Protein AF-A0A1F8LNY9-F1 (afdb_monomer_lite)

Sequence (306 aa):
MKFPSLTGRNCNYSGKYSHAKKMIKNISIPGIIFDQLNNNKPVVLLTIVDILGSSPRHAGTKMVVNADGDAYGTIGGSVFEAKAIQQAKQVLKKGKSEFLEFELNEKSTDGMVCGGKALVFLDYIDACTSNTQLFKNWQESLDKGKGFYYLVQIKGKSSSLRIAGRSLLIHDGIFSSDIKLSKKQLDTLRNEVQNVPSTTIVSLDNSRFVVDPIKRLQTLYLIGAGHVASPTAQIAAMVGFQVVVLDDRADFANKQRFPDAEQIEIIKDYKRVFREFDLDDDSCVVIMTRGHAYDRVALEQALKTT

Radius of gyration: 24.63 Å; chains: 1; bounding box: 52×92×60 Å

Structure (mmCIF, N/CA/C/O backbone):
data_AF-A0A1F8LNY9-F1
#
_entry.id   AF-A0A1F8LNY9-F1
#
loop_
_atom_site.group_PDB
_atom_site.id
_atom_site.type_symbol
_atom_site.label_atom_id
_atom_site.label_alt_id
_atom_site.label_comp_id
_atom_site.label_asym_id
_atom_site.label_entity_id
_atom_site.label_seq_id
_atom_site.pdbx_PDB_ins_code
_atom_site.Cartn_x
_atom_site.Cartn_y
_atom_site.Cartn_z
_atom_site.occupancy
_atom_site.B_iso_or_equiv
_atom_site.auth_seq_id
_atom_site.auth_comp_id
_atom_site.auth_asym_id
_atom_site.auth_atom_id
_atom_site.pdbx_PDB_model_num
ATOM 1 N N . MET A 1 1 ? 7.604 -69.166 0.228 1.00 34.16 1 MET A N 1
ATOM 2 C CA . MET A 1 1 ? 7.014 -68.757 1.525 1.00 34.16 1 MET A CA 1
ATOM 3 C C . MET A 1 1 ? 7.533 -67.350 1.812 1.00 34.16 1 MET A C 1
ATOM 5 O O . MET A 1 1 ? 8.715 -67.235 2.073 1.00 34.16 1 MET A O 1
ATOM 9 N N . LYS A 1 2 ? 6.874 -66.227 1.490 1.00 31.61 2 LYS A N 1
ATOM 10 C CA . LYS A 1 2 ? 5.562 -65.683 1.908 1.00 31.61 2 LYS A CA 1
ATOM 11 C C . LYS A 1 2 ? 5.356 -65.695 3.430 1.00 31.61 2 LYS A C 1
ATOM 13 O O . LYS A 1 2 ? 4.917 -66.697 3.974 1.00 31.61 2 LYS A O 1
ATOM 18 N N . PHE A 1 3 ? 5.655 -64.554 4.052 1.00 27.27 3 PHE A N 1
ATOM 19 C CA . PHE A 1 3 ? 5.262 -64.141 5.404 1.00 27.27 3 PHE A CA 1
ATOM 20 C C . PHE A 1 3 ? 4.381 -62.873 5.297 1.00 27.27 3 PHE A C 1
ATOM 22 O O . PHE A 1 3 ? 4.417 -62.212 4.256 1.00 27.27 3 PHE A O 1
ATOM 29 N N . PRO A 1 4 ? 3.504 -62.596 6.279 1.00 30.27 4 PRO A N 1
ATOM 30 C CA . PRO A 1 4 ? 2.098 -62.296 6.031 1.00 30.27 4 PRO A CA 1
ATOM 31 C C . PRO A 1 4 ? 1.734 -60.812 6.127 1.00 30.27 4 PRO A C 1
ATOM 33 O O . PRO A 1 4 ? 2.413 -60.001 6.749 1.00 30.27 4 PRO A O 1
ATOM 36 N N . SER A 1 5 ? 0.578 -60.507 5.541 1.00 33.50 5 SER A N 1
ATOM 37 C CA . SER A 1 5 ? -0.177 -59.264 5.659 1.00 33.50 5 SER A CA 1
ATOM 38 C C . SER A 1 5 ? -0.571 -58.949 7.104 1.00 33.50 5 SER A C 1
ATOM 40 O O . SER A 1 5 ? -1.274 -59.738 7.738 1.00 33.50 5 SER A O 1
ATOM 42 N N . LEU A 1 6 ? -0.229 -57.746 7.568 1.00 32.25 6 LEU A N 1
ATOM 43 C CA . LEU A 1 6 ? -0.903 -57.089 8.683 1.00 32.25 6 LEU A CA 1
ATOM 44 C C . LEU A 1 6 ? -1.537 -55.793 8.180 1.00 32.25 6 LEU A C 1
ATOM 46 O O . LEU A 1 6 ? -0.877 -54.833 7.794 1.00 32.25 6 LEU A O 1
ATOM 50 N N . THR A 1 7 ? -2.861 -55.834 8.161 1.00 35.28 7 THR A N 1
ATOM 51 C CA . THR A 1 7 ? -3.804 -54.754 7.897 1.00 35.28 7 THR A CA 1
ATOM 52 C C . THR A 1 7 ? -3.611 -53.608 8.894 1.00 35.28 7 THR A C 1
ATOM 54 O O . THR A 1 7 ? -3.954 -53.732 10.073 1.00 35.28 7 THR A O 1
ATOM 57 N N . GLY A 1 8 ? -3.068 -52.487 8.417 1.00 29.92 8 GLY A N 1
ATOM 58 C CA . GLY A 1 8 ? -3.010 -51.215 9.135 1.00 29.92 8 GLY A CA 1
ATOM 59 C C . GLY A 1 8 ? -4.316 -50.439 8.972 1.00 29.92 8 GLY A C 1
ATOM 60 O O . GLY A 1 8 ? -4.820 -50.271 7.868 1.00 29.92 8 GLY A O 1
ATOM 61 N N . ARG A 1 9 ? -4.882 -50.018 10.101 1.00 29.48 9 ARG A N 1
ATOM 62 C CA . ARG A 1 9 ? -6.199 -49.392 10.261 1.00 29.48 9 ARG A CA 1
ATOM 63 C C . ARG A 1 9 ? -6.329 -48.100 9.446 1.00 29.48 9 ARG A C 1
ATOM 65 O O . ARG A 1 9 ? -5.532 -47.182 9.609 1.00 29.48 9 ARG A O 1
ATOM 72 N N . ASN A 1 10 ? -7.403 -48.009 8.664 1.00 26.62 10 ASN A N 1
ATOM 73 C CA . ASN A 1 10 ? -7.914 -46.757 8.110 1.00 26.62 10 ASN A CA 1
ATOM 74 C C . ASN A 1 10 ? -8.360 -45.828 9.250 1.00 26.62 10 ASN A C 1
ATOM 76 O O . ASN A 1 10 ? -9.447 -45.994 9.802 1.00 26.62 10 ASN A O 1
ATOM 80 N N . CYS A 1 11 ? -7.541 -44.831 9.581 1.00 26.91 11 CYS A N 1
ATOM 81 C CA . CYS A 1 11 ? -8.007 -43.637 10.281 1.00 26.91 11 CYS A CA 1
ATOM 82 C C . CYS A 1 11 ? -8.546 -42.656 9.234 1.00 26.91 11 CYS A C 1
ATOM 84 O O . CYS A 1 11 ? -7.817 -41.831 8.688 1.00 26.91 11 CY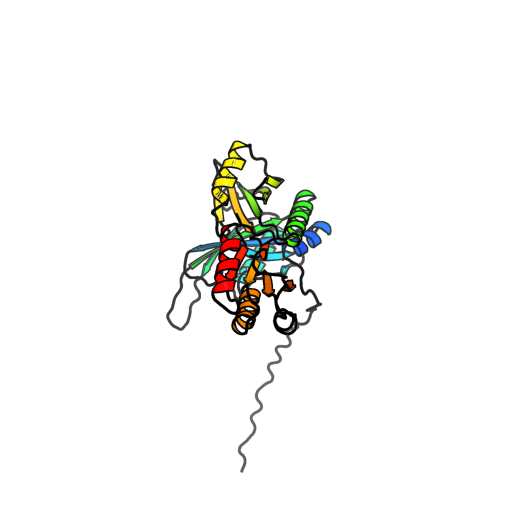S A O 1
ATOM 86 N N . ASN A 1 12 ? -9.841 -42.777 8.942 1.00 24.83 12 ASN A N 1
ATOM 87 C CA . ASN A 1 12 ? -10.601 -41.789 8.187 1.00 24.83 12 ASN A CA 1
ATOM 88 C C . ASN A 1 12 ? -10.708 -40.492 9.005 1.00 24.83 12 ASN A C 1
ATOM 90 O O . ASN A 1 12 ? -11.623 -40.343 9.810 1.00 24.83 12 ASN A O 1
ATOM 94 N N . TYR A 1 13 ? -9.818 -39.527 8.769 1.00 26.89 13 TYR A N 1
ATOM 95 C CA . TYR A 1 13 ? -10.090 -38.123 9.093 1.00 26.89 13 TYR A CA 1
ATOM 96 C C . TYR A 1 13 ? -10.844 -37.480 7.925 1.00 26.89 13 TYR A C 1
ATOM 98 O O . TYR A 1 13 ? -10.328 -36.661 7.170 1.00 26.89 13 TYR A O 1
ATOM 106 N N . SER A 1 14 ? -12.109 -37.873 7.768 1.00 29.55 14 SER A N 1
ATOM 107 C CA . SER A 1 14 ? -13.082 -37.162 6.940 1.00 29.55 14 SER A CA 1
ATOM 108 C C . SER A 1 14 ? -13.591 -35.933 7.703 1.00 29.55 14 SER A C 1
ATOM 110 O O . SER A 1 14 ? -14.716 -35.911 8.202 1.00 29.55 14 SER A O 1
ATOM 112 N N . GLY A 1 15 ? -12.741 -34.915 7.829 1.00 26.59 15 GLY A N 1
ATOM 113 C CA . GLY A 1 15 ? -13.134 -33.567 8.230 1.00 26.59 15 GLY A CA 1
ATOM 114 C C . GLY A 1 15 ? -13.329 -32.725 6.975 1.00 26.59 15 GLY A C 1
ATOM 115 O O . GLY A 1 15 ? -12.367 -32.433 6.274 1.00 26.59 15 GLY A O 1
ATOM 116 N N . LYS A 1 16 ? -14.581 -32.387 6.665 1.00 27.22 16 LYS A N 1
ATOM 117 C CA . LYS A 1 16 ? -15.018 -31.619 5.491 1.00 27.22 16 LYS A CA 1
ATOM 118 C C . LYS A 1 16 ? -14.347 -30.232 5.409 1.00 27.22 16 LYS A C 1
ATOM 120 O O . LYS A 1 16 ? -14.957 -29.231 5.763 1.00 27.22 16 LYS A O 1
ATOM 125 N N . TYR A 1 17 ? -13.135 -30.152 4.862 1.00 27.33 17 TYR A N 1
ATOM 126 C CA . TYR A 1 17 ? -12.564 -28.928 4.285 1.00 27.33 17 TYR A CA 1
ATOM 127 C C . TYR A 1 17 ? -12.969 -28.837 2.813 1.00 27.33 17 TYR A C 1
ATOM 129 O O . TYR A 1 17 ? -12.156 -28.953 1.902 1.00 27.33 17 TYR A O 1
ATOM 137 N N . SER A 1 18 ? -14.269 -28.716 2.559 1.00 32.19 18 SER A N 1
ATOM 138 C CA . SER A 1 18 ? -14.779 -28.641 1.192 1.00 32.19 18 SER A CA 1
ATOM 139 C C . SER A 1 18 ? -16.033 -27.785 1.120 1.00 32.19 18 SER A C 1
ATOM 141 O O . SER A 1 18 ? -17.088 -28.270 0.724 1.00 32.19 18 SER A O 1
ATOM 143 N N . HIS A 1 19 ? -15.935 -26.510 1.489 1.00 26.09 19 HIS A N 1
ATOM 144 C CA . HIS A 1 19 ? -16.885 -25.501 1.027 1.00 26.09 19 HIS A CA 1
ATOM 145 C C . HIS A 1 19 ? -16.120 -24.380 0.319 1.00 26.09 19 HIS A C 1
ATOM 147 O O . HIS A 1 19 ? -15.478 -23.537 0.928 1.00 26.09 19 HIS A O 1
ATOM 153 N N . ALA A 1 20 ? -16.189 -24.461 -1.012 1.00 28.03 20 ALA A N 1
ATOM 154 C CA . ALA A 1 20 ? -16.092 -23.360 -1.956 1.00 28.03 20 ALA A CA 1
ATOM 155 C C . ALA A 1 20 ? -14.807 -22.514 -1.927 1.00 28.03 20 ALA A C 1
ATOM 157 O O . ALA A 1 20 ? -14.827 -21.321 -1.644 1.00 28.03 20 ALA A O 1
ATOM 158 N N . LYS A 1 21 ? -13.725 -23.087 -2.467 1.00 26.39 21 LYS A N 1
ATOM 159 C CA . LYS A 1 21 ? -12.719 -22.326 -3.227 1.00 26.39 21 LYS A CA 1
ATOM 160 C C . LYS A 1 21 ? -13.376 -21.822 -4.529 1.00 26.39 21 LYS A C 1
ATOM 162 O O . LYS A 1 21 ? -13.069 -22.293 -5.620 1.00 26.39 21 LYS A O 1
ATOM 167 N N . LYS A 1 22 ? -14.400 -20.970 -4.405 1.00 26.86 22 LYS A N 1
ATOM 168 C CA . LYS A 1 22 ? -15.094 -20.342 -5.534 1.00 26.86 22 LYS A CA 1
ATOM 169 C C . LYS A 1 22 ? -14.178 -19.240 -6.059 1.00 26.86 22 LYS A C 1
ATOM 171 O O . LYS A 1 22 ? -13.580 -18.511 -5.278 1.00 26.86 22 LYS A O 1
ATOM 176 N N . MET A 1 23 ? -14.025 -19.192 -7.374 1.00 28.97 23 MET A N 1
ATOM 177 C CA . MET A 1 23 ? -13.139 -18.293 -8.108 1.00 28.97 23 MET A CA 1
ATOM 178 C C . MET A 1 23 ? -13.208 -16.837 -7.620 1.00 28.97 23 MET A C 1
ATOM 180 O O . MET A 1 23 ? -14.137 -16.118 -7.965 1.00 28.97 23 MET A O 1
ATOM 184 N N . ILE A 1 24 ? -12.199 -16.399 -6.867 1.00 32.91 24 ILE A N 1
ATOM 185 C CA . ILE A 1 24 ? -11.901 -14.984 -6.628 1.00 32.91 24 ILE A CA 1
ATOM 186 C C . ILE A 1 24 ? -10.391 -14.827 -6.829 1.00 32.91 24 ILE A C 1
ATOM 188 O O . ILE A 1 24 ? -9.605 -14.861 -5.887 1.00 32.91 24 ILE A O 1
ATOM 192 N N . LYS A 1 25 ? -9.961 -14.770 -8.091 1.00 35.38 25 LYS A N 1
ATOM 193 C CA . LYS A 1 25 ? -8.635 -14.253 -8.439 1.00 35.38 25 LYS A CA 1
ATOM 194 C C . LYS A 1 25 ? -8.817 -12.753 -8.689 1.00 35.38 25 LYS A C 1
ATOM 196 O O . LYS A 1 25 ? -9.596 -12.397 -9.564 1.00 35.38 25 LYS A O 1
ATOM 201 N N . ASN A 1 26 ? -8.104 -11.936 -7.911 1.00 49.22 26 ASN A N 1
ATOM 202 C CA . ASN A 1 26 ? -7.967 -10.472 -8.000 1.00 49.22 26 ASN A CA 1
ATOM 203 C C . ASN A 1 26 ? -9.081 -9.600 -7.390 1.00 49.22 26 ASN A C 1
ATOM 205 O O . ASN A 1 26 ? -9.547 -8.673 -8.041 1.00 49.22 26 ASN A O 1
ATOM 209 N N . ILE A 1 27 ? -9.451 -9.808 -6.122 1.00 67.75 27 ILE A N 1
ATOM 210 C CA . ILE A 1 27 ? -10.026 -8.703 -5.331 1.00 67.75 27 ILE A CA 1
ATOM 211 C C . ILE A 1 27 ? -8.985 -8.295 -4.291 1.00 67.75 27 ILE A C 1
ATOM 213 O O . ILE A 1 27 ? -8.470 -9.130 -3.545 1.00 67.75 27 ILE A O 1
ATOM 217 N N . SER A 1 28 ? -8.623 -7.018 -4.300 1.00 88.00 28 SER A N 1
ATOM 218 C CA . SER A 1 28 ? -7.690 -6.416 -3.351 1.00 88.00 28 SER A CA 1
ATOM 219 C C . SER A 1 28 ? -8.310 -6.363 -1.942 1.00 88.00 28 SER A C 1
ATOM 221 O O . SER A 1 28 ? -9.531 -6.391 -1.778 1.00 88.00 28 SER A O 1
ATOM 223 N N . ILE A 1 29 ? -7.482 -6.216 -0.904 1.00 92.50 29 ILE A N 1
ATOM 224 C CA . ILE A 1 29 ? -7.965 -5.957 0.464 1.00 92.50 29 ILE A CA 1
ATOM 225 C C . ILE A 1 29 ? -8.946 -4.765 0.535 1.00 92.50 29 ILE A C 1
ATOM 227 O O . ILE A 1 29 ? -10.032 -4.955 1.084 1.00 92.50 29 ILE A O 1
ATOM 231 N N . PRO A 1 30 ? -8.643 -3.565 -0.005 1.00 93.50 30 PRO A N 1
ATOM 232 C CA . PRO A 1 30 ? -9.587 -2.445 0.035 1.00 93.50 30 PRO A CA 1
ATOM 233 C C . PRO A 1 30 ? -10.877 -2.710 -0.748 1.00 93.50 30 PRO A C 1
ATOM 235 O O . PRO A 1 30 ? -11.934 -2.295 -0.283 1.00 93.50 30 PRO A O 1
ATOM 238 N N . GLY A 1 31 ? -10.825 -3.445 -1.866 1.00 93.69 31 GLY A N 1
ATOM 239 C CA . GLY A 1 31 ? -12.019 -3.851 -2.613 1.00 93.69 31 GLY A CA 1
ATOM 240 C C . GLY A 1 31 ? -12.936 -4.755 -1.786 1.00 93.69 31 GLY A C 1
ATOM 241 O O . GLY A 1 31 ? -14.130 -4.494 -1.680 1.00 93.69 31 GLY A O 1
ATOM 242 N N . ILE A 1 32 ? -12.363 -5.747 -1.094 1.00 95.81 32 ILE A N 1
ATOM 243 C CA . ILE A 1 32 ? -13.115 -6.620 -0.178 1.00 95.81 32 ILE A CA 1
ATOM 244 C C . ILE A 1 32 ? -13.760 -5.800 0.940 1.00 95.81 32 ILE A C 1
ATOM 246 O O . ILE A 1 32 ? -14.927 -6.011 1.260 1.00 95.81 32 ILE A O 1
ATOM 250 N N . ILE A 1 33 ? -13.014 -4.870 1.543 1.00 97.12 33 ILE A N 1
ATOM 251 C CA . ILE A 1 33 ? -13.548 -4.007 2.602 1.00 97.12 33 ILE A CA 1
ATOM 252 C C . ILE A 1 33 ? -14.706 -3.171 2.057 1.00 97.12 33 ILE A C 1
ATOM 254 O O . ILE A 1 33 ? -15.785 -3.194 2.641 1.00 97.12 33 ILE A O 1
ATOM 258 N N . PHE A 1 34 ? -14.513 -2.484 0.930 1.00 96.69 34 PHE A N 1
ATOM 259 C CA . PHE A 1 34 ? -15.550 -1.678 0.292 1.00 96.69 34 PHE A CA 1
ATOM 260 C C . PHE A 1 34 ? -16.833 -2.482 0.048 1.00 96.69 34 PHE A C 1
ATOM 262 O O . PHE A 1 34 ? -17.908 -2.043 0.458 1.00 96.69 34 PHE A O 1
ATOM 269 N N . ASP A 1 35 ? -16.721 -3.683 -0.522 1.00 96.38 35 ASP A N 1
ATOM 270 C CA . ASP A 1 35 ? -17.867 -4.552 -0.789 1.00 96.38 35 ASP A CA 1
ATOM 271 C C . ASP A 1 35 ? -18.614 -4.935 0.494 1.00 96.38 35 ASP A C 1
ATOM 273 O O . ASP A 1 35 ? -19.846 -4.913 0.530 1.00 96.38 35 ASP A O 1
ATOM 277 N N . GLN A 1 36 ? -17.899 -5.269 1.573 1.00 97.75 36 GLN A N 1
ATOM 278 C CA . GLN A 1 36 ? -18.526 -5.597 2.858 1.00 97.75 36 GLN A CA 1
ATOM 279 C C . GLN A 1 36 ? -19.259 -4.387 3.449 1.00 97.75 36 GLN A C 1
ATOM 281 O O . GLN A 1 36 ? -20.432 -4.499 3.816 1.00 97.75 36 GLN A O 1
ATOM 286 N N . LEU A 1 37 ? -18.608 -3.220 3.482 1.00 97.56 37 LEU A N 1
ATOM 287 C CA . LEU A 1 37 ? -19.198 -2.002 4.039 1.00 97.56 37 LEU A CA 1
ATOM 288 C C . LEU A 1 37 ? -20.420 -1.545 3.231 1.00 97.56 37 LEU A C 1
ATOM 290 O O . LEU A 1 37 ? -21.439 -1.195 3.819 1.00 97.56 37 LEU A O 1
ATOM 294 N N . ASN A 1 38 ? -20.374 -1.642 1.899 1.00 96.44 38 ASN A N 1
ATOM 295 C CA . ASN A 1 38 ? -21.506 -1.318 1.028 1.00 96.44 38 ASN A CA 1
ATOM 296 C C . ASN A 1 38 ? -22.715 -2.252 1.249 1.00 96.44 38 ASN A C 1
ATOM 298 O O . ASN A 1 38 ? -23.857 -1.871 1.009 1.00 96.44 38 ASN A O 1
ATOM 302 N N . ASN A 1 39 ? -22.477 -3.461 1.767 1.00 96.69 39 ASN A N 1
ATOM 303 C CA . ASN A 1 39 ? -23.511 -4.406 2.198 1.00 96.69 39 ASN A CA 1
ATOM 304 C C . ASN A 1 39 ? -23.887 -4.261 3.687 1.00 96.69 39 ASN A C 1
ATOM 306 O O . ASN A 1 39 ? -24.477 -5.175 4.266 1.00 96.69 39 ASN A O 1
ATOM 310 N N . ASN A 1 40 ? -23.557 -3.130 4.321 1.00 97.25 40 ASN A N 1
ATOM 311 C CA . ASN A 1 40 ? -23.793 -2.848 5.741 1.00 97.25 40 ASN A CA 1
ATOM 312 C C . ASN A 1 40 ? -23.130 -3.852 6.705 1.00 97.25 40 ASN A C 1
ATOM 314 O O . ASN A 1 40 ? -23.603 -4.050 7.827 1.00 97.25 40 ASN A O 1
ATOM 318 N N . LYS A 1 41 ? -22.032 -4.494 6.289 1.00 97.75 41 LYS A N 1
ATOM 319 C CA . LYS A 1 41 ? -21.288 -5.452 7.114 1.00 97.75 41 LYS A CA 1
ATOM 320 C C . LYS A 1 41 ? -19.962 -4.846 7.581 1.00 97.75 41 LYS A C 1
ATOM 322 O O . LYS A 1 41 ? -19.161 -4.442 6.739 1.00 97.75 41 LYS A O 1
ATOM 327 N N . PRO A 1 42 ? -19.689 -4.791 8.898 1.00 98.12 42 PRO A N 1
ATOM 328 C CA . PRO A 1 42 ? -18.401 -4.333 9.398 1.00 98.12 42 PRO A CA 1
ATOM 329 C C . PRO A 1 42 ? -17.303 -5.367 9.131 1.00 98.12 42 PRO A C 1
ATOM 331 O O . PRO A 1 42 ? -17.562 -6.556 8.919 1.00 98.12 42 PRO A O 1
ATOM 334 N N . VAL A 1 43 ? -16.058 -4.911 9.210 1.00 98.56 43 VAL A N 1
ATOM 335 C CA . VAL A 1 43 ? -14.866 -5.749 9.048 1.00 98.56 43 VAL A CA 1
ATOM 336 C C . VAL A 1 43 ? -13.809 -5.398 10.091 1.00 98.56 43 VAL A C 1
ATOM 338 O O . VAL A 1 43 ? -13.876 -4.358 10.748 1.00 98.56 43 VAL A O 1
ATOM 341 N N . VAL A 1 44 ? -12.806 -6.262 10.227 1.00 98.50 44 VAL A N 1
ATOM 342 C CA . VAL A 1 44 ? -11.568 -5.948 10.943 1.00 98.50 44 VAL A CA 1
ATOM 343 C C . VAL A 1 44 ? -10.403 -6.034 9.977 1.00 98.50 44 VAL A C 1
ATOM 345 O O . VAL A 1 44 ? -10.137 -7.099 9.420 1.00 98.50 44 VAL A O 1
ATOM 348 N N . LEU A 1 45 ? -9.702 -4.917 9.796 1.00 97.88 45 LEU A N 1
ATOM 349 C CA . LEU A 1 45 ? -8.450 -4.855 9.054 1.00 97.88 45 LEU A CA 1
ATOM 350 C C . LEU A 1 45 ? -7.288 -5.076 10.022 1.00 97.88 45 LEU A C 1
ATOM 352 O O . LEU A 1 45 ? -7.056 -4.284 10.931 1.00 97.88 45 LEU A O 1
ATOM 356 N N . LEU A 1 46 ? -6.549 -6.158 9.821 1.00 96.69 46 LEU A N 1
ATOM 357 C CA . LEU A 1 46 ? -5.338 -6.470 10.558 1.00 96.69 46 LEU A CA 1
ATOM 358 C C . LEU A 1 46 ? -4.142 -5.942 9.781 1.00 96.69 46 LEU A C 1
ATOM 360 O O . LEU A 1 46 ? -3.980 -6.264 8.605 1.00 96.69 46 LEU A O 1
ATOM 364 N N . THR A 1 47 ? -3.290 -5.169 10.448 1.00 93.81 47 THR A N 1
ATOM 365 C CA . THR A 1 47 ? -2.027 -4.683 9.883 1.00 93.81 47 THR A CA 1
ATOM 366 C C . THR A 1 47 ? -0.891 -4.946 10.859 1.00 93.81 47 THR A C 1
ATOM 368 O O . THR A 1 47 ? -0.993 -4.592 12.034 1.00 93.81 47 THR A O 1
ATOM 371 N N . ILE A 1 48 ? 0.198 -5.556 10.390 1.00 90.50 48 ILE A N 1
ATOM 372 C CA . ILE A 1 48 ? 1.434 -5.643 11.179 1.00 90.50 48 ILE A CA 1
ATOM 373 C C . ILE A 1 48 ? 2.049 -4.245 11.238 1.00 90.50 48 ILE A C 1
ATOM 375 O O . ILE A 1 48 ? 2.441 -3.709 10.204 1.00 90.50 48 ILE A O 1
ATOM 379 N N . VAL A 1 49 ? 2.109 -3.658 12.430 1.00 86.31 49 VAL A N 1
ATOM 380 C CA . VAL A 1 49 ? 2.630 -2.301 12.647 1.00 86.31 49 VAL A CA 1
ATOM 381 C C . VAL A 1 49 ? 4.111 -2.322 12.978 1.00 86.31 49 VAL A C 1
ATOM 383 O O . VAL A 1 49 ? 4.835 -1.450 12.529 1.00 86.31 49 VAL A O 1
ATOM 386 N N . ASP A 1 50 ? 4.563 -3.305 13.750 1.00 73.31 50 ASP A N 1
ATOM 387 C CA . ASP A 1 50 ? 5.971 -3.416 14.119 1.00 73.31 50 ASP A CA 1
ATOM 388 C C . ASP A 1 50 ? 6.337 -4.872 14.412 1.00 73.31 50 ASP A C 1
ATOM 390 O O . ASP A 1 50 ? 5.490 -5.666 14.840 1.00 73.31 50 ASP A O 1
ATOM 394 N N . ILE A 1 51 ? 7.599 -5.218 14.181 1.00 64.06 51 ILE A N 1
ATOM 395 C CA . ILE A 1 51 ? 8.207 -6.491 14.551 1.00 64.06 51 ILE A CA 1
ATOM 396 C C . ILE A 1 51 ? 9.548 -6.170 15.214 1.00 64.06 51 ILE A C 1
ATOM 398 O O . ILE A 1 51 ? 10.531 -5.846 14.556 1.00 64.06 51 ILE A O 1
ATOM 402 N N . LEU A 1 52 ? 9.597 -6.287 16.537 1.00 57.22 52 LEU A N 1
ATOM 403 C CA . LEU A 1 52 ? 10.825 -6.173 17.313 1.00 57.22 52 LEU A CA 1
ATOM 404 C C . LEU A 1 52 ? 11.562 -7.517 17.265 1.00 57.22 52 LEU A C 1
ATOM 406 O O . LEU A 1 52 ? 11.150 -8.450 17.947 1.00 57.22 52 LEU A O 1
ATOM 410 N N . GLY A 1 53 ? 12.636 -7.628 16.482 1.00 53.22 53 GLY A N 1
ATOM 411 C CA . GLY A 1 53 ? 13.472 -8.836 16.362 1.00 53.22 53 GLY A CA 1
ATOM 412 C C . GLY A 1 53 ? 13.532 -9.407 14.939 1.00 53.22 53 GLY A C 1
ATOM 413 O O . GLY A 1 53 ? 12.974 -8.841 14.003 1.00 53.22 53 GLY A O 1
ATOM 414 N N . SER A 1 54 ? 14.224 -10.534 14.757 1.00 41.66 54 SER A N 1
ATOM 415 C CA . SER A 1 54 ? 14.416 -11.171 13.446 1.00 41.66 54 SER A CA 1
ATOM 416 C C . SER A 1 54 ? 13.185 -12.004 13.077 1.00 41.66 54 SER A C 1
ATOM 418 O O . SER A 1 54 ? 13.058 -13.150 13.502 1.00 41.66 54 SER A O 1
ATOM 420 N N . SER A 1 55 ? 12.247 -11.455 12.307 1.00 43.75 55 SER A N 1
ATOM 421 C CA . SER A 1 55 ? 11.103 -12.226 11.802 1.00 43.75 55 SER A CA 1
ATOM 422 C C . SER A 1 55 ? 10.837 -11.951 10.316 1.00 43.75 55 SER A C 1
ATOM 424 O O . SER A 1 55 ? 11.097 -10.849 9.837 1.00 43.75 55 SER A O 1
ATOM 426 N N . PRO A 1 56 ? 10.373 -12.967 9.558 1.00 39.19 56 PRO A N 1
ATOM 427 C CA . PRO A 1 56 ? 10.435 -13.003 8.094 1.00 39.19 56 PRO A CA 1
ATOM 428 C C . PRO A 1 56 ? 9.365 -12.176 7.364 1.00 39.19 56 PRO A C 1
ATOM 430 O O . PRO A 1 56 ? 9.263 -12.278 6.144 1.00 39.19 56 PRO A O 1
ATOM 433 N N . ARG A 1 57 ? 8.527 -11.397 8.061 1.00 50.34 57 ARG A N 1
ATOM 434 C CA . ARG A 1 57 ? 7.499 -10.562 7.415 1.00 50.34 57 ARG A CA 1
ATOM 435 C C . ARG A 1 57 ? 7.725 -9.092 7.714 1.00 50.34 57 ARG A C 1
ATOM 437 O O . ARG A 1 57 ? 8.112 -8.733 8.815 1.00 50.34 57 ARG A O 1
ATOM 444 N N . HIS A 1 58 ? 7.477 -8.247 6.723 1.00 62.75 58 HIS A N 1
ATOM 445 C CA . HIS A 1 58 ? 7.688 -6.808 6.827 1.00 62.75 58 HIS A CA 1
ATOM 446 C C . HIS A 1 58 ? 6.425 -6.118 7.371 1.00 62.75 58 HIS A C 1
ATOM 448 O O . HIS A 1 58 ? 5.296 -6.520 7.050 1.00 62.75 58 HIS A O 1
ATOM 454 N N . ALA A 1 59 ? 6.609 -5.089 8.204 1.00 64.06 59 ALA A N 1
ATOM 455 C CA . ALA A 1 59 ? 5.526 -4.207 8.637 1.00 64.06 59 ALA A CA 1
ATOM 456 C C . ALA A 1 59 ? 4.736 -3.692 7.417 1.00 64.06 59 ALA A C 1
ATOM 458 O O . ALA A 1 59 ? 5.311 -3.399 6.369 1.00 64.06 59 ALA A O 1
ATOM 459 N N . GLY A 1 60 ? 3.410 -3.643 7.542 1.00 72.69 60 GLY A N 1
ATOM 460 C CA . GLY A 1 60 ? 2.475 -3.298 6.466 1.00 72.69 60 GLY A CA 1
ATOM 461 C C . GLY A 1 60 ? 1.765 -4.460 5.797 1.00 72.69 60 GLY A C 1
ATOM 462 O O . GLY A 1 60 ? 0.787 -4.225 5.088 1.00 72.69 60 GLY A O 1
ATOM 463 N N . THR A 1 61 ? 2.143 -5.701 6.103 1.00 84.81 61 THR A N 1
ATOM 464 C CA . THR A 1 61 ? 1.364 -6.883 5.708 1.00 84.81 61 THR A CA 1
ATOM 465 C C . THR A 1 61 ? -0.065 -6.802 6.269 1.00 84.81 61 THR A C 1
ATOM 467 O O . THR A 1 61 ? -0.239 -6.487 7.453 1.00 84.81 61 THR A O 1
ATOM 470 N N . LYS A 1 62 ? -1.079 -7.100 5.438 1.00 91.38 62 LYS A N 1
ATOM 471 C CA . LYS A 1 62 ? -2.503 -6.964 5.794 1.00 91.38 62 LYS A CA 1
ATOM 472 C C . LYS A 1 62 ? -3.312 -8.235 5.602 1.00 91.38 62 LYS A C 1
ATOM 474 O O . LYS A 1 62 ? -3.065 -9.031 4.699 1.00 91.38 62 LYS A O 1
ATOM 479 N N . MET A 1 63 ? -4.343 -8.354 6.424 1.00 94.50 63 MET A N 1
ATOM 480 C CA . MET A 1 63 ? -5.422 -9.325 6.286 1.00 94.50 63 MET A CA 1
ATOM 481 C C . MET A 1 63 ? -6.722 -8.654 6.716 1.00 94.50 63 MET A C 1
ATOM 483 O O . MET A 1 63 ? -6.721 -7.857 7.648 1.00 94.50 63 MET A O 1
ATOM 487 N N . VAL A 1 64 ? -7.835 -8.977 6.071 1.00 97.44 64 VAL A N 1
ATOM 488 C CA . VAL A 1 64 ? -9.165 -8.542 6.506 1.00 97.44 64 VAL A CA 1
ATOM 489 C C . VAL A 1 64 ? -9.970 -9.748 6.963 1.00 97.44 64 VAL A C 1
ATOM 491 O O . VAL A 1 64 ? -9.947 -10.791 6.316 1.00 97.44 64 VAL A O 1
ATOM 494 N N . VAL A 1 65 ? -10.680 -9.599 8.079 1.00 97.62 65 VAL A N 1
ATOM 495 C CA . VAL A 1 65 ? -11.668 -10.568 8.563 1.00 97.62 65 VAL A CA 1
ATOM 496 C C . VAL A 1 65 ? -13.047 -9.923 8.493 1.00 97.62 65 VAL A C 1
ATOM 498 O O . VAL A 1 65 ? -13.261 -8.856 9.074 1.00 97.62 65 VAL A O 1
ATOM 501 N N . ASN A 1 66 ? -13.972 -10.542 7.763 1.00 96.56 66 ASN A N 1
ATOM 502 C CA . ASN A 1 66 ? -15.336 -10.032 7.611 1.00 96.56 66 ASN A CA 1
ATOM 503 C C . ASN A 1 66 ? -16.245 -10.455 8.784 1.00 96.56 66 ASN A C 1
ATOM 505 O O . ASN A 1 66 ? -15.861 -11.260 9.636 1.00 96.56 66 ASN A O 1
ATOM 509 N N . ALA A 1 67 ? -17.472 -9.927 8.817 1.00 93.75 67 ALA A N 1
ATOM 510 C CA . ALA A 1 67 ? -18.474 -10.260 9.835 1.00 93.75 67 ALA A CA 1
ATOM 511 C C . ALA A 1 67 ? -18.848 -11.756 9.883 1.00 93.75 67 ALA A C 1
ATOM 513 O O . ALA A 1 67 ? -19.178 -12.268 10.954 1.00 93.75 67 ALA A O 1
ATOM 514 N N . ASP A 1 68 ? -18.757 -12.457 8.750 1.00 92.69 68 ASP A N 1
ATOM 515 C CA . ASP A 1 68 ? -19.019 -13.899 8.642 1.00 92.69 68 ASP A CA 1
ATOM 516 C C . ASP A 1 68 ? -17.845 -14.738 9.211 1.00 92.69 68 ASP A C 1
ATOM 518 O O . ASP A 1 68 ? -17.977 -15.928 9.504 1.00 92.69 68 ASP A O 1
ATOM 522 N N . GLY A 1 69 ? -16.706 -14.091 9.481 1.00 88.81 69 GLY A N 1
ATOM 523 C CA . GLY A 1 69 ? -15.510 -14.689 10.057 1.00 88.81 69 GLY A CA 1
ATOM 524 C C . GLY A 1 69 ? -14.544 -15.277 9.031 1.00 88.81 69 GLY A C 1
ATOM 525 O O . GLY A 1 69 ? -13.602 -15.961 9.452 1.00 88.81 69 GLY A O 1
ATOM 526 N N . ASP A 1 70 ? -14.772 -15.012 7.744 1.00 93.50 70 ASP A N 1
ATOM 527 C CA . ASP A 1 70 ? -13.862 -15.331 6.647 1.00 93.50 70 ASP A CA 1
ATOM 528 C C . ASP A 1 70 ? -12.685 -14.356 6.643 1.00 93.50 70 ASP A C 1
ATOM 530 O O . ASP A 1 70 ? -12.846 -13.160 6.905 1.00 93.50 70 ASP A O 1
ATOM 534 N N . ALA A 1 71 ? -11.498 -14.876 6.334 1.00 93.50 71 ALA A N 1
ATOM 535 C CA . ALA A 1 71 ? -10.261 -14.112 6.272 1.00 93.50 71 ALA A CA 1
ATOM 536 C C . ALA A 1 71 ? -9.746 -14.022 4.830 1.00 93.50 71 ALA A C 1
ATOM 538 O O . ALA A 1 71 ? -9.739 -15.017 4.102 1.00 93.50 71 ALA A O 1
ATOM 539 N N . TYR A 1 72 ? -9.274 -12.839 4.442 1.00 93.50 72 TYR A N 1
ATOM 540 C CA . TYR A 1 72 ? -8.695 -12.568 3.129 1.00 93.50 72 TYR A CA 1
ATOM 541 C C . TYR A 1 72 ? -7.350 -11.859 3.278 1.00 93.50 72 TYR A C 1
ATOM 543 O O . TYR A 1 72 ? -7.217 -10.921 4.065 1.00 93.50 72 TYR A O 1
ATOM 551 N N . GLY A 1 73 ? -6.358 -12.286 2.499 1.00 88.44 73 GLY A N 1
ATOM 552 C CA . GLY A 1 73 ? -4.957 -11.931 2.732 1.00 88.44 73 GLY A CA 1
ATOM 553 C C . GLY A 1 73 ? -4.317 -12.813 3.804 1.00 88.44 73 GLY A C 1
ATOM 554 O O . GLY A 1 73 ? -4.938 -13.742 4.313 1.00 88.44 73 GLY A O 1
ATOM 555 N N . THR A 1 74 ? -3.056 -12.541 4.125 1.00 86.69 74 THR A N 1
ATOM 556 C CA . THR A 1 74 ? -2.307 -13.284 5.145 1.00 86.69 74 THR A CA 1
ATOM 557 C C . THR A 1 74 ? -1.387 -12.337 5.892 1.00 86.69 74 THR A C 1
ATOM 559 O O . THR A 1 74 ? -0.709 -11.524 5.272 1.00 86.69 74 THR A O 1
ATOM 562 N N . ILE A 1 75 ? -1.302 -12.487 7.211 1.00 82.94 75 ILE A N 1
ATOM 563 C CA . ILE A 1 75 ? -0.298 -11.816 8.056 1.00 82.94 75 ILE A CA 1
ATOM 564 C C . ILE A 1 75 ? 0.743 -12.798 8.612 1.00 82.94 75 ILE A C 1
ATOM 566 O O . ILE A 1 75 ? 1.753 -12.368 9.154 1.00 82.94 75 ILE A O 1
ATOM 570 N N . GLY A 1 76 ? 0.560 -14.110 8.434 1.00 73.06 76 GLY A N 1
ATOM 571 C CA . GLY A 1 76 ? 1.518 -15.146 8.841 1.00 73.06 76 GLY A CA 1
ATOM 572 C C . GLY A 1 76 ? 1.069 -16.534 8.383 1.00 73.06 76 GLY A C 1
ATOM 573 O O . GLY A 1 76 ? -0.111 -16.773 8.252 1.00 73.06 76 GLY A O 1
ATOM 574 N N . GLY A 1 77 ? 1.968 -17.490 8.145 1.00 66.25 77 GLY A N 1
ATOM 575 C CA . GLY A 1 77 ? 1.575 -18.843 7.701 1.00 66.25 77 GLY A CA 1
ATOM 576 C C . GLY A 1 77 ? 1.314 -19.858 8.825 1.00 66.25 77 GLY A C 1
ATOM 577 O O . GLY A 1 77 ? 1.393 -21.054 8.569 1.00 66.25 77 GLY A O 1
ATOM 578 N N . SER A 1 78 ? 1.110 -19.425 10.074 1.00 71.62 78 SER A N 1
ATOM 579 C CA . SER A 1 78 ? 1.238 -20.294 11.259 1.00 71.62 78 SER A CA 1
ATOM 580 C C . SER A 1 78 ? 0.201 -20.007 12.361 1.00 71.62 78 SER A C 1
ATOM 582 O O . SER A 1 78 ? -0.788 -19.304 12.150 1.00 71.62 78 SER A O 1
ATOM 584 N N . VAL A 1 79 ? 0.435 -20.542 13.570 1.00 80.69 79 VAL A N 1
ATOM 585 C CA . VAL A 1 79 ? -0.374 -20.339 14.793 1.00 80.69 79 VAL A CA 1
ATOM 586 C C . VAL A 1 79 ? -0.660 -18.858 15.075 1.00 80.69 79 VAL A C 1
ATOM 588 O O . VAL A 1 79 ? -1.736 -18.514 15.570 1.00 80.69 79 VAL A O 1
ATOM 591 N N . PHE A 1 80 ? 0.281 -17.980 14.725 1.00 82.62 80 PHE A N 1
ATOM 592 C CA . PHE A 1 80 ? 0.129 -16.530 14.810 1.00 82.62 80 PHE A CA 1
ATOM 593 C C . PHE A 1 80 ? -1.129 -16.029 14.082 1.00 82.62 80 PHE A C 1
ATOM 595 O O . PHE A 1 80 ? -1.928 -15.294 14.663 1.00 82.62 80 PHE A O 1
ATOM 602 N N . GLU A 1 81 ? -1.348 -16.475 12.843 1.00 88.56 81 GLU A N 1
ATOM 603 C CA . GLU A 1 81 ? -2.479 -16.030 12.025 1.00 88.56 81 GLU A CA 1
ATOM 604 C C . GLU A 1 81 ? -3.806 -16.560 12.573 1.00 88.56 81 GLU A C 1
ATOM 606 O O . GLU A 1 81 ? -4.759 -15.796 12.715 1.00 88.56 81 GLU A O 1
ATOM 611 N N . ALA A 1 82 ? -3.855 -17.825 12.998 1.00 89.12 82 ALA A N 1
ATOM 612 C CA . ALA A 1 82 ? -5.053 -18.404 13.606 1.00 89.12 82 ALA A CA 1
ATOM 613 C C . ALA A 1 82 ? -5.495 -17.633 14.865 1.00 89.12 82 ALA A C 1
ATOM 615 O O . ALA A 1 82 ? -6.677 -17.313 15.028 1.00 89.12 82 ALA A O 1
ATOM 616 N N . LYS A 1 83 ? -4.541 -17.276 15.736 1.00 90.69 83 LYS A N 1
ATOM 617 C CA . LYS A 1 83 ? -4.809 -16.476 16.939 1.00 90.69 83 LYS A CA 1
ATOM 618 C C . LYS A 1 83 ? -5.231 -15.046 16.588 1.00 90.69 83 LYS A C 1
ATOM 620 O O . LYS A 1 83 ? -6.146 -14.518 17.218 1.00 90.69 83 LYS A O 1
ATOM 625 N N . ALA A 1 84 ? -4.627 -14.435 15.570 1.00 92.81 84 ALA A N 1
ATOM 626 C CA . ALA A 1 84 ? -5.026 -13.113 15.095 1.00 92.81 84 ALA A CA 1
ATOM 627 C C . ALA A 1 84 ? -6.458 -13.101 14.529 1.00 92.81 84 ALA A C 1
ATOM 629 O O . ALA A 1 84 ? -7.240 -12.219 14.877 1.00 92.81 84 ALA A O 1
ATOM 630 N N . ILE A 1 85 ? -6.843 -14.112 13.738 1.00 94.94 85 ILE A N 1
ATOM 631 C CA . ILE A 1 85 ? -8.217 -14.283 13.233 1.00 94.94 85 ILE A CA 1
ATOM 632 C C . ILE A 1 85 ? -9.199 -14.464 14.396 1.00 94.94 85 ILE A C 1
ATOM 634 O O . ILE A 1 85 ? -10.271 -13.857 14.412 1.00 94.94 85 ILE A O 1
ATOM 638 N N . GLN A 1 86 ? -8.847 -15.276 15.399 1.00 94.81 86 GLN A N 1
ATOM 639 C CA . GLN A 1 86 ? -9.690 -15.458 16.581 1.00 94.81 86 GLN A CA 1
ATOM 640 C C . GLN A 1 86 ? -9.891 -14.139 17.335 1.00 94.81 86 GLN A C 1
ATOM 642 O O . GLN A 1 86 ? -11.018 -13.833 17.734 1.00 94.81 86 GLN A O 1
ATOM 647 N N . GLN A 1 87 ? -8.832 -13.344 17.500 1.00 96.19 87 GLN A N 1
ATOM 648 C CA . GLN A 1 87 ? -8.938 -12.039 18.141 1.00 96.19 87 GLN A CA 1
ATOM 649 C C . GLN A 1 87 ? -9.770 -11.059 17.305 1.00 96.19 87 GLN A C 1
ATOM 651 O O . GLN A 1 87 ? -10.631 -10.374 17.852 1.00 96.19 87 GLN A O 1
ATOM 656 N N . ALA A 1 88 ? -9.608 -11.051 15.981 1.00 97.19 88 ALA A N 1
ATOM 657 C CA . ALA A 1 88 ? -10.413 -10.230 15.077 1.00 97.19 88 ALA A CA 1
ATOM 658 C C . ALA A 1 88 ? -11.917 -10.518 15.213 1.00 97.19 88 ALA A C 1
ATOM 660 O O . ALA A 1 88 ? -12.723 -9.591 15.269 1.00 97.19 88 ALA A O 1
ATOM 661 N N . LYS A 1 89 ? -12.307 -11.787 15.394 1.00 97.00 89 LYS A N 1
ATOM 662 C CA . LYS A 1 89 ? -13.702 -12.158 15.695 1.00 97.00 89 LYS A CA 1
ATOM 663 C C . LYS A 1 89 ? -14.202 -11.566 17.017 1.00 97.00 89 LYS A C 1
ATOM 665 O O . LYS A 1 89 ? -15.382 -11.244 17.131 1.00 97.00 89 LYS A O 1
ATOM 670 N N . GLN A 1 90 ? -13.337 -11.404 18.020 1.00 96.75 90 GLN A N 1
ATOM 671 C CA . GLN A 1 90 ? -13.699 -10.725 19.271 1.00 96.75 90 GLN A CA 1
ATOM 672 C C . GLN A 1 90 ? -13.806 -9.210 19.085 1.00 96.75 90 GLN A C 1
ATOM 674 O O . GLN A 1 90 ? -14.728 -8.598 19.620 1.00 96.75 90 GLN A O 1
ATOM 679 N N . VAL A 1 91 ? -12.910 -8.609 18.302 1.00 96.88 91 VAL A N 1
ATOM 680 C CA . VAL A 1 91 ? -12.959 -7.187 17.933 1.00 96.88 91 VAL A CA 1
ATOM 681 C C . VAL A 1 91 ? -14.259 -6.855 17.197 1.00 96.88 91 VAL A C 1
ATOM 683 O O . VAL A 1 91 ? -14.926 -5.895 17.578 1.00 96.88 91 VAL A O 1
ATOM 686 N N . LEU A 1 92 ? -14.676 -7.688 16.234 1.00 97.19 92 LEU A N 1
ATOM 687 C CA . LEU A 1 92 ? -15.967 -7.564 15.541 1.00 97.19 92 LEU A CA 1
ATOM 688 C C . LEU A 1 92 ? -17.142 -7.543 16.524 1.00 97.19 92 LEU A C 1
ATOM 690 O O . LEU A 1 92 ? -17.995 -6.666 16.444 1.00 97.19 92 LEU A O 1
ATOM 694 N N . LYS A 1 93 ? -17.162 -8.467 17.494 1.00 96.00 93 LYS A N 1
ATOM 695 C CA . LYS A 1 93 ? -18.218 -8.526 18.520 1.00 96.00 93 LYS A CA 1
ATOM 696 C C . LYS A 1 93 ? -18.228 -7.302 19.437 1.00 96.00 93 LYS A C 1
ATOM 698 O O . LYS A 1 93 ? -19.294 -6.860 19.849 1.00 96.00 93 LYS A O 1
ATOM 703 N N . LYS A 1 94 ? -17.051 -6.780 19.796 1.00 95.19 94 LYS A N 1
ATOM 704 C CA . LYS A 1 94 ? -16.907 -5.610 20.679 1.00 95.19 94 LYS A CA 1
ATOM 705 C C . LYS A 1 94 ? -17.171 -4.283 19.961 1.00 95.19 94 LYS A C 1
ATOM 707 O O . LYS A 1 94 ? -17.448 -3.295 20.639 1.00 95.19 94 LYS A O 1
ATOM 712 N N . GLY A 1 95 ? -17.007 -4.241 18.638 1.00 95.50 95 GLY A N 1
ATOM 713 C CA . GLY A 1 95 ? -17.078 -3.021 17.833 1.00 95.50 95 GLY A CA 1
ATOM 714 C C . GLY A 1 95 ? -15.981 -2.000 18.155 1.00 95.50 95 GLY A C 1
ATOM 715 O O . GLY A 1 95 ? -16.229 -0.796 18.097 1.00 95.50 95 GLY A O 1
ATOM 716 N N . LYS A 1 96 ? -14.795 -2.450 18.592 1.00 94.81 96 LYS A N 1
ATOM 717 C CA . LYS A 1 96 ? -13.706 -1.569 19.056 1.00 94.81 96 LYS A CA 1
ATOM 718 C C . LYS A 1 96 ? -12.337 -2.078 18.625 1.00 94.81 96 LYS A C 1
ATOM 720 O O . LYS A 1 96 ? -11.971 -3.184 19.011 1.00 94.81 96 LYS A O 1
ATOM 725 N N . SER A 1 97 ? -11.584 -1.244 17.904 1.00 96.00 97 SER A N 1
ATOM 726 C CA . SER A 1 97 ? -10.198 -1.521 17.509 1.00 96.00 97 SER A CA 1
ATOM 727 C C . SER A 1 97 ? -9.281 -1.721 18.718 1.00 96.00 97 SER A C 1
ATOM 729 O O . SER A 1 97 ? -9.482 -1.114 19.772 1.00 96.00 97 SER A O 1
ATOM 731 N N . GLU A 1 98 ? -8.232 -2.523 18.548 1.00 94.75 98 GLU A N 1
ATOM 732 C CA . GLU A 1 98 ? -7.221 -2.775 19.579 1.00 94.75 98 GLU A CA 1
ATOM 733 C C . GLU A 1 98 ? -5.858 -3.123 18.962 1.00 94.75 98 GLU A C 1
ATOM 735 O O . GLU A 1 98 ? -5.739 -3.384 17.765 1.00 94.75 98 GLU A O 1
ATOM 740 N N . PHE A 1 99 ? -4.819 -3.126 19.794 1.00 92.44 99 PHE A N 1
ATOM 741 C CA . PHE A 1 99 ? -3.520 -3.685 19.437 1.00 92.44 99 PHE A CA 1
ATOM 742 C C . PHE A 1 99 ? -3.379 -5.073 20.049 1.00 92.44 99 PHE A C 1
ATOM 744 O O . PHE A 1 99 ? -3.730 -5.283 21.211 1.00 92.44 99 PHE A O 1
ATOM 751 N N . LEU A 1 100 ? -2.832 -5.997 19.271 1.00 90.81 100 LEU A N 1
ATOM 752 C CA . LEU A 1 100 ? -2.514 -7.348 19.691 1.00 90.81 100 LEU A CA 1
ATOM 753 C C . LEU A 1 100 ? -1.004 -7.552 19.617 1.00 90.81 100 LEU A C 1
ATOM 755 O O . LEU A 1 100 ? -0.410 -7.510 18.540 1.00 90.81 100 LEU A O 1
ATOM 759 N N . GLU A 1 101 ? -0.398 -7.780 20.776 1.00 88.44 101 GLU A N 1
ATOM 760 C CA . GLU A 1 101 ? 1.011 -8.136 20.891 1.00 88.44 101 GLU A CA 1
ATOM 761 C C . GLU A 1 101 ? 1.178 -9.6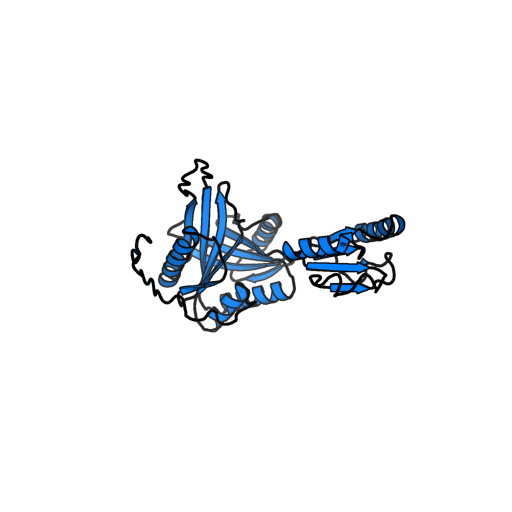56 20.857 1.00 88.44 101 GLU A C 1
ATOM 763 O O . GLU A 1 101 ? 0.473 -10.408 21.540 1.00 88.44 101 GLU A O 1
ATOM 768 N N . PHE A 1 102 ? 2.142 -10.107 20.066 1.00 80.38 102 PHE A N 1
ATOM 769 C CA . PHE A 1 102 ? 2.558 -11.495 19.996 1.00 80.38 102 PHE A CA 1
ATOM 770 C C . PHE A 1 102 ? 4.017 -11.613 20.373 1.00 80.38 102 PHE A C 1
ATOM 772 O O . PHE A 1 102 ? 4.857 -10.907 19.827 1.00 80.38 102 PHE A O 1
ATOM 779 N N . GLU A 1 103 ? 4.324 -12.571 21.237 1.00 76.38 103 GLU A N 1
ATOM 780 C CA . GLU A 1 103 ? 5.688 -13.053 21.400 1.00 76.38 103 GLU A CA 1
ATOM 781 C C . GLU A 1 103 ? 5.915 -14.174 20.386 1.00 76.38 103 GLU A C 1
ATOM 783 O O . GLU A 1 103 ? 5.236 -15.203 20.410 1.00 76.38 103 GLU A O 1
ATOM 788 N N . LEU A 1 104 ? 6.850 -13.955 19.469 1.00 67.81 104 LEU A N 1
ATOM 789 C CA . LEU A 1 104 ? 7.321 -14.934 18.498 1.00 67.81 104 LEU A CA 1
ATOM 790 C C . LEU A 1 104 ? 8.314 -15.857 19.209 1.00 67.81 104 LEU A C 1
ATOM 792 O O . LEU A 1 104 ? 9.517 -15.802 18.989 1.00 67.81 104 LEU A O 1
ATOM 796 N N . ASN A 1 105 ? 7.794 -16.670 20.123 1.00 60.00 105 ASN A N 1
ATOM 797 C CA . ASN A 1 105 ? 8.537 -17.743 20.767 1.00 60.00 105 ASN A CA 1
ATOM 798 C C . ASN A 1 105 ? 8.066 -19.065 20.158 1.00 60.00 105 ASN A C 1
ATOM 800 O O . ASN A 1 105 ? 7.262 -19.784 20.754 1.00 60.00 105 ASN A O 1
ATOM 804 N N . GLU A 1 106 ? 8.533 -19.388 18.953 1.00 52.59 106 GLU A N 1
ATOM 805 C CA . GLU A 1 106 ? 8.458 -20.772 18.491 1.00 52.59 106 GLU A CA 1
ATOM 806 C C . GLU A 1 106 ? 9.568 -21.559 19.192 1.00 52.59 106 GLU A C 1
ATOM 808 O O . GLU A 1 106 ? 10.755 -21.273 19.042 1.00 52.59 106 GLU A O 1
ATOM 813 N N . LYS A 1 107 ? 9.177 -22.551 19.999 1.00 47.66 107 LYS A N 1
ATOM 814 C CA . LYS A 1 107 ? 10.087 -23.612 20.434 1.00 47.66 107 LYS A CA 1
ATOM 815 C C . LYS A 1 107 ? 10.498 -24.406 19.193 1.00 47.66 107 LYS A C 1
ATOM 817 O O . LYS A 1 107 ? 9.821 -25.362 18.826 1.00 47.66 107 LYS A O 1
ATOM 822 N N . SER A 1 108 ? 11.584 -24.008 18.546 1.00 43.16 108 SER A N 1
ATOM 823 C CA . SER A 1 108 ? 12.283 -24.845 17.579 1.00 43.16 108 SER A CA 1
ATOM 824 C C . SER A 1 108 ? 13.022 -25.951 18.339 1.00 43.16 108 SER A C 1
ATOM 826 O O . SER A 1 108 ? 13.751 -25.699 19.299 1.00 43.16 108 SER A O 1
ATOM 828 N N . THR A 1 109 ? 12.816 -27.203 17.930 1.00 47.72 109 THR A N 1
ATOM 829 C CA . THR A 1 109 ? 13.517 -28.381 18.473 1.00 47.72 109 THR A CA 1
ATOM 830 C C . THR A 1 109 ? 15.012 -28.411 18.126 1.00 47.72 109 THR A C 1
ATOM 832 O O . THR A 1 109 ? 15.727 -29.227 18.693 1.00 47.72 109 THR A O 1
ATOM 835 N N . ASP A 1 110 ? 15.488 -27.479 17.288 1.00 44.22 110 ASP A N 1
ATOM 836 C CA . ASP A 1 110 ? 16.863 -27.403 16.764 1.00 44.22 110 ASP A CA 1
ATOM 837 C C . ASP A 1 110 ? 17.605 -26.094 17.125 1.00 44.22 110 ASP A C 1
ATOM 839 O O . ASP A 1 110 ? 18.375 -25.549 16.339 1.00 44.22 110 ASP A O 1
ATOM 843 N N . GLY A 1 111 ? 17.402 -25.562 18.335 1.00 36.72 111 GLY A N 1
ATOM 844 C CA . GLY A 1 111 ? 18.401 -24.703 19.000 1.00 36.72 111 GLY A CA 1
ATOM 845 C C . GLY A 1 111 ? 18.674 -23.301 18.428 1.00 36.72 111 GLY A C 1
ATOM 846 O O . GLY A 1 111 ? 19.478 -22.575 19.008 1.00 36.72 111 GLY A O 1
ATOM 847 N N . MET A 1 112 ? 18.005 -22.865 17.359 1.00 34.94 112 MET A N 1
ATOM 848 C CA . MET A 1 112 ? 18.038 -21.469 16.906 1.00 34.94 112 MET A CA 1
ATOM 849 C C . MET A 1 112 ? 16.736 -20.762 17.284 1.00 34.94 112 MET A C 1
ATOM 851 O O . MET A 1 112 ? 15.695 -20.942 16.650 1.00 34.94 112 MET A O 1
ATOM 855 N N . VAL A 1 113 ? 16.803 -19.958 18.347 1.00 39.41 113 VAL A N 1
ATOM 856 C CA . VAL A 1 113 ? 15.715 -19.092 18.814 1.00 39.41 113 VAL A CA 1
ATOM 857 C C . VAL A 1 113 ? 15.904 -17.711 18.185 1.00 39.41 113 VAL A C 1
ATOM 859 O O . VAL A 1 113 ? 16.703 -16.912 18.666 1.00 39.41 113 VAL A O 1
ATOM 862 N N . CYS A 1 114 ? 15.176 -17.404 17.110 1.00 45.91 114 CYS A N 1
ATOM 863 C CA . CYS A 1 114 ? 14.943 -16.009 16.725 1.00 45.91 114 CYS A CA 1
ATOM 864 C C . CYS A 1 114 ? 13.787 -15.483 17.579 1.00 45.91 114 CYS A C 1
ATOM 866 O O . CYS A 1 114 ? 12.623 -15.655 17.233 1.00 45.91 114 CYS A O 1
ATOM 868 N N . GLY A 1 115 ? 14.112 -14.902 18.734 1.00 48.81 115 GLY A N 1
ATOM 869 C CA . GLY A 1 115 ? 13.126 -14.217 19.565 1.00 48.81 115 GLY A CA 1
ATOM 870 C C . GLY A 1 115 ? 12.680 -12.917 18.897 1.00 48.81 115 GLY A C 1
ATOM 871 O O . GLY A 1 115 ? 13.511 -12.133 18.434 1.00 48.81 115 GLY A O 1
ATOM 872 N N . GLY A 1 116 ? 11.372 -12.671 18.865 1.00 64.81 116 GLY A N 1
ATOM 873 C CA . GLY A 1 116 ? 10.829 -11.384 18.445 1.00 64.81 116 GLY A CA 1
ATOM 874 C C . GLY A 1 116 ? 9.445 -11.098 19.022 1.00 64.81 116 GLY A C 1
ATOM 875 O O . GLY A 1 116 ? 8.785 -11.991 19.547 1.00 64.81 116 GLY A O 1
ATOM 876 N N . LYS A 1 117 ? 8.987 -9.849 18.940 1.00 75.50 117 LYS A N 1
ATOM 877 C CA . LYS A 1 117 ? 7.610 -9.447 19.248 1.00 75.50 117 LYS A CA 1
ATOM 878 C C . LYS A 1 117 ? 6.972 -8.835 18.016 1.00 75.50 117 LYS A C 1
ATOM 880 O O . LYS A 1 117 ? 7.578 -7.974 17.398 1.00 75.50 117 LYS A O 1
ATOM 885 N N . ALA A 1 118 ? 5.757 -9.243 17.675 1.00 81.75 118 ALA A N 1
ATOM 886 C CA . ALA A 1 118 ? 4.978 -8.622 16.609 1.00 81.75 118 ALA A CA 1
ATOM 887 C C . ALA A 1 118 ? 3.814 -7.830 17.208 1.00 81.75 118 ALA A C 1
ATOM 889 O O . ALA A 1 118 ? 3.063 -8.350 18.035 1.00 81.75 118 ALA A O 1
ATOM 890 N N . LEU A 1 119 ? 3.651 -6.586 16.767 1.00 88.19 119 LEU A N 1
ATOM 891 C CA . LEU A 1 119 ? 2.523 -5.728 17.099 1.00 88.19 119 LEU A CA 1
ATOM 892 C C . LEU A 1 119 ? 1.568 -5.686 15.906 1.00 88.19 119 LEU A C 1
ATOM 894 O O . LEU A 1 119 ? 1.908 -5.179 14.837 1.00 88.19 119 LEU A O 1
ATOM 898 N N . VAL A 1 120 ? 0.355 -6.199 16.095 1.00 92.19 120 VAL A N 1
ATOM 899 C CA . VAL A 1 120 ? -0.698 -6.180 15.076 1.00 92.19 120 VAL A CA 1
ATOM 900 C C . VAL A 1 120 ? -1.772 -5.192 15.498 1.00 92.19 120 VAL A C 1
ATOM 902 O O . VAL A 1 120 ? -2.311 -5.277 16.600 1.00 92.19 120 VAL A O 1
ATOM 905 N N . PHE A 1 121 ? -2.104 -4.258 14.619 1.00 94.62 121 PHE A N 1
ATOM 906 C CA . PHE A 1 121 ? -3.248 -3.379 14.798 1.00 94.62 121 PHE A CA 1
ATOM 907 C C . PHE A 1 121 ? -4.490 -4.034 14.199 1.00 94.62 121 PHE A C 1
ATOM 909 O O . PHE A 1 121 ? -4.499 -4.365 13.015 1.00 94.62 121 PHE A O 1
ATOM 916 N N . LEU A 1 122 ? -5.510 -4.255 15.030 1.00 96.69 122 LEU A N 1
ATOM 917 C CA . LEU A 1 122 ? -6.807 -4.795 14.632 1.00 96.69 122 LEU A CA 1
ATOM 918 C C . LEU A 1 122 ? -7.784 -3.626 14.543 1.00 96.69 122 LEU A C 1
ATOM 920 O O . LEU A 1 122 ? -8.339 -3.190 15.555 1.00 96.69 122 LEU A O 1
ATOM 924 N N . ASP A 1 123 ? -7.975 -3.109 13.334 1.00 97.25 123 ASP A N 1
ATOM 925 C CA . ASP A 1 123 ? -8.811 -1.945 13.080 1.00 97.25 123 ASP A CA 1
ATOM 926 C C . ASP A 1 123 ? -10.258 -2.355 12.782 1.00 97.25 123 ASP A C 1
ATOM 928 O O . ASP A 1 123 ? -10.550 -2.883 11.710 1.00 97.25 123 ASP A O 1
ATOM 932 N N . TYR A 1 124 ? -11.171 -2.127 13.731 1.00 97.75 124 TYR A N 1
ATOM 933 C CA . TYR A 1 124 ? -12.607 -2.306 13.526 1.00 97.75 124 TYR A CA 1
ATOM 934 C C . TYR A 1 124 ? -13.167 -1.182 12.656 1.00 97.75 124 TYR A C 1
ATOM 936 O O . TYR A 1 124 ? -13.131 -0.007 13.035 1.00 97.75 124 TYR A O 1
ATOM 944 N N . ILE A 1 125 ? -13.727 -1.554 11.511 1.00 97.75 125 ILE A N 1
ATOM 945 C CA . ILE A 1 125 ? -14.264 -0.628 10.520 1.00 97.75 125 ILE A CA 1
ATOM 946 C C . ILE A 1 125 ? -15.761 -0.906 10.392 1.00 97.75 125 ILE A C 1
ATOM 948 O O . ILE A 1 125 ? -16.177 -1.962 9.911 1.00 97.75 125 ILE A O 1
ATOM 952 N N . ASP A 1 126 ? -16.570 0.039 10.861 1.00 96.94 126 ASP A N 1
ATOM 953 C CA . ASP A 1 126 ? -18.023 0.001 10.755 1.00 96.94 126 ASP A CA 1
ATOM 954 C C . ASP A 1 126 ? -18.499 0.427 9.363 1.00 96.94 126 ASP A C 1
ATOM 956 O O . ASP A 1 126 ? -17.841 1.201 8.665 1.00 96.94 126 ASP A O 1
ATOM 960 N N . ALA A 1 127 ? -19.676 -0.056 8.969 1.00 96.81 127 ALA A N 1
ATOM 961 C CA . ALA A 1 127 ? -20.281 0.209 7.667 1.00 96.81 127 ALA A CA 1
ATOM 962 C C . ALA A 1 127 ? -20.957 1.591 7.581 1.00 96.81 127 ALA A C 1
ATOM 964 O O . ALA A 1 127 ? -22.107 1.717 7.172 1.00 96.81 127 ALA A O 1
ATOM 965 N N . CYS A 1 128 ? -20.253 2.644 7.997 1.00 94.75 128 CYS A N 1
ATOM 966 C CA . CYS A 1 128 ? -20.710 4.014 7.804 1.00 94.75 128 CYS A CA 1
ATOM 967 C C . CYS A 1 128 ? -20.321 4.539 6.412 1.00 94.75 128 CYS A C 1
ATOM 969 O O . CYS A 1 128 ? -19.385 4.049 5.767 1.00 94.75 128 CYS A O 1
ATOM 971 N N . THR A 1 129 ? -21.023 5.578 5.950 1.00 93.69 129 THR A N 1
ATOM 972 C CA . THR A 1 129 ? -20.782 6.202 4.639 1.00 93.69 129 THR A CA 1
ATOM 973 C C . THR A 1 129 ? -19.333 6.648 4.473 1.00 93.69 129 THR A C 1
ATOM 975 O O . THR A 1 129 ? -18.763 6.466 3.400 1.00 93.69 129 THR A O 1
ATOM 978 N N . SER A 1 130 ? -18.718 7.188 5.531 1.00 93.19 130 SER A N 1
ATOM 979 C CA . SER A 1 130 ? -17.358 7.716 5.426 1.00 93.19 130 SER A CA 1
ATOM 980 C C . SER A 1 130 ? -16.309 6.624 5.232 1.00 93.19 130 SER A C 1
ATOM 982 O O . SER A 1 130 ? -15.528 6.693 4.285 1.00 93.19 130 SER A O 1
ATOM 984 N N . ASN A 1 131 ? -16.351 5.549 6.032 1.00 95.25 131 ASN A N 1
ATOM 985 C CA . ASN A 1 131 ? -15.457 4.405 5.825 1.00 95.25 131 ASN A CA 1
ATOM 986 C C . ASN A 1 131 ? -15.683 3.771 4.444 1.00 95.25 131 ASN A C 1
ATOM 988 O O . ASN A 1 131 ? -14.723 3.450 3.750 1.00 95.25 131 ASN A O 1
ATOM 992 N N . THR A 1 132 ? -16.942 3.627 4.018 1.00 95.62 132 THR A N 1
ATOM 993 C CA . THR A 1 132 ? -17.269 3.067 2.696 1.00 95.62 132 THR A CA 1
ATOM 994 C C . THR A 1 132 ? -16.628 3.894 1.580 1.00 95.62 132 THR A C 1
ATOM 996 O O . THR A 1 132 ? -15.946 3.350 0.712 1.00 95.62 132 THR A O 1
ATOM 999 N N . GLN A 1 133 ? -16.765 5.222 1.634 1.00 94.25 133 GLN A N 1
ATOM 1000 C CA . GLN A 1 133 ? -16.147 6.116 0.657 1.00 94.25 133 GLN A CA 1
ATOM 1001 C C . GLN A 1 133 ? -14.614 6.109 0.747 1.00 94.25 133 GLN A C 1
ATOM 1003 O O . GLN A 1 133 ? -13.946 6.158 -0.284 1.00 94.25 133 GLN A O 1
ATOM 1008 N N . LEU A 1 134 ? -14.044 6.000 1.951 1.00 94.75 134 LEU A N 1
ATOM 1009 C CA . LEU A 1 134 ? -12.600 5.906 2.152 1.00 94.75 134 LEU A CA 1
ATOM 1010 C C . LEU A 1 134 ? -12.014 4.680 1.445 1.00 94.75 134 LEU A C 1
ATOM 1012 O O . LEU A 1 134 ? -11.037 4.816 0.714 1.00 94.75 134 LEU A O 1
ATOM 1016 N N . PHE A 1 135 ? -12.612 3.498 1.612 1.00 94.88 135 PHE A N 1
ATOM 1017 C CA . PHE A 1 135 ? -12.104 2.276 0.976 1.00 94.88 135 PHE A CA 1
ATOM 1018 C C . PHE A 1 135 ? -12.389 2.219 -0.530 1.00 94.88 135 PHE A C 1
ATOM 1020 O O . PHE A 1 135 ? -11.578 1.667 -1.273 1.00 94.88 135 PHE A O 1
ATOM 1027 N N . LYS A 1 136 ? -13.449 2.885 -1.007 1.00 93.62 136 LYS A N 1
ATOM 1028 C CA . LYS A 1 136 ? -13.637 3.153 -2.441 1.00 93.62 136 LYS A CA 1
ATOM 1029 C C . LYS A 1 136 ? -12.499 4.010 -3.005 1.00 93.62 136 LYS A C 1
ATOM 1031 O O . LYS A 1 136 ? -11.872 3.636 -3.989 1.00 93.62 136 LYS A O 1
ATOM 1036 N N . ASN A 1 137 ? -12.192 5.128 -2.345 1.00 92.00 137 ASN A N 1
ATOM 1037 C CA . ASN A 1 137 ? -11.115 6.036 -2.749 1.00 92.00 137 ASN A CA 1
ATOM 1038 C C . ASN A 1 137 ? -9.740 5.354 -2.693 1.00 92.00 137 ASN A C 1
ATOM 1040 O O . ASN A 1 137 ? -8.886 5.626 -3.537 1.00 92.00 137 ASN A O 1
ATOM 1044 N N . TRP A 1 138 ? -9.529 4.459 -1.722 1.00 92.31 138 TRP A N 1
ATOM 1045 C CA . TRP A 1 138 ? -8.336 3.617 -1.647 1.00 92.31 138 TRP A CA 1
ATOM 1046 C C . TRP A 1 138 ? -8.221 2.758 -2.907 1.00 92.31 138 TRP A C 1
ATOM 1048 O O . TRP A 1 138 ? -7.193 2.810 -3.580 1.00 92.31 138 TRP A O 1
ATOM 1058 N N . GLN A 1 139 ? -9.268 2.000 -3.247 1.00 90.12 139 GLN A N 1
ATOM 1059 C CA . GLN A 1 139 ? -9.271 1.144 -4.432 1.00 90.12 139 GLN A CA 1
ATOM 1060 C C . GLN A 1 139 ? -9.007 1.944 -5.713 1.00 90.12 139 GLN A C 1
ATOM 1062 O O . GLN A 1 139 ? -8.091 1.614 -6.457 1.00 90.12 139 GLN A O 1
ATOM 1067 N N . GLU A 1 140 ? -9.725 3.050 -5.918 1.00 87.81 140 GLU A N 1
ATOM 1068 C CA . GLU A 1 140 ? -9.545 3.902 -7.100 1.00 87.81 140 GLU A CA 1
ATOM 1069 C C . GLU A 1 140 ? -8.135 4.506 -7.193 1.00 87.81 140 GLU A C 1
ATOM 1071 O O . GLU A 1 140 ? -7.652 4.791 -8.289 1.00 87.81 140 GLU A O 1
ATOM 1076 N N . SER A 1 141 ? -7.475 4.741 -6.056 1.00 85.94 141 SER A N 1
ATOM 1077 C CA . SER A 1 141 ? -6.097 5.241 -6.027 1.00 85.94 141 SER A CA 1
ATOM 1078 C C . SER A 1 141 ? -5.101 4.155 -6.429 1.00 85.94 141 SER A C 1
ATOM 1080 O O . SER A 1 141 ? -4.179 4.446 -7.188 1.00 85.94 141 SER A O 1
ATOM 1082 N N . LEU A 1 142 ? -5.322 2.907 -5.997 1.00 82.06 142 LEU A N 1
ATOM 1083 C CA . LEU A 1 142 ? -4.536 1.759 -6.455 1.00 82.06 142 LEU A CA 1
ATOM 1084 C C . LEU A 1 142 ? -4.713 1.514 -7.955 1.00 82.06 142 LEU A C 1
ATOM 1086 O O . LEU A 1 142 ? -3.719 1.327 -8.649 1.00 82.06 142 LEU A O 1
ATOM 1090 N N . ASP A 1 143 ? -5.944 1.587 -8.466 1.00 81.88 143 ASP A N 1
ATOM 1091 C CA . ASP A 1 143 ? -6.238 1.396 -9.895 1.00 81.88 143 ASP A CA 1
ATOM 1092 C C . ASP A 1 143 ? -5.561 2.459 -10.776 1.00 81.88 143 ASP A C 1
ATOM 1094 O O . ASP A 1 143 ? -5.223 2.207 -11.929 1.00 81.88 143 ASP A O 1
ATOM 1098 N N . LYS A 1 144 ? -5.329 3.656 -10.222 1.00 78.00 144 LYS A N 1
ATOM 1099 C CA . LYS A 1 144 ? -4.592 4.752 -10.872 1.00 78.00 144 LYS A CA 1
ATOM 1100 C C . LYS A 1 144 ? -3.080 4.687 -10.634 1.00 78.00 144 LYS A C 1
ATOM 1102 O O . LYS A 1 144 ? -2.380 5.618 -11.025 1.00 78.00 144 LYS A O 1
ATOM 1107 N N . GLY A 1 145 ? -2.587 3.656 -9.946 1.00 74.56 145 GLY A N 1
ATOM 1108 C CA . GLY A 1 145 ? -1.178 3.509 -9.595 1.00 74.56 145 GLY A CA 1
ATOM 1109 C C . GLY A 1 145 ? -0.655 4.635 -8.702 1.00 74.56 145 GLY A C 1
ATOM 1110 O O . GLY A 1 145 ? 0.506 4.995 -8.811 1.00 74.56 145 GLY A O 1
ATOM 1111 N N . LYS A 1 146 ? -1.484 5.244 -7.849 1.00 76.69 146 LYS A N 1
ATOM 1112 C CA . LYS A 1 146 ? -1.047 6.331 -6.961 1.00 76.69 146 LYS A CA 1
ATOM 1113 C C . LYS A 1 146 ? -0.626 5.788 -5.601 1.00 76.69 146 LYS A C 1
ATOM 1115 O O . LYS A 1 146 ? -1.385 5.055 -4.971 1.00 76.69 146 LYS A O 1
ATOM 1120 N N . GLY A 1 147 ? 0.548 6.205 -5.132 1.00 81.81 147 GLY A N 1
ATOM 1121 C CA . GLY A 1 147 ? 0.981 5.995 -3.752 1.00 81.81 147 GLY A CA 1
ATOM 1122 C C . GLY A 1 147 ? 0.295 6.967 -2.786 1.00 81.81 147 GLY A C 1
ATOM 1123 O O . GLY A 1 147 ? -0.027 8.102 -3.146 1.00 81.81 147 GLY A O 1
ATOM 1124 N N . PHE A 1 148 ? 0.044 6.523 -1.558 1.00 88.12 148 PHE A N 1
ATOM 1125 C CA . PHE A 1 148 ? -0.544 7.338 -0.489 1.00 88.12 148 PHE A CA 1
ATOM 1126 C C . PHE A 1 148 ? -0.260 6.731 0.886 1.00 88.12 148 PHE A C 1
ATOM 1128 O O . PHE A 1 148 ? 0.176 5.591 1.008 1.00 88.12 148 PHE A O 1
ATOM 1135 N N . TYR A 1 149 ? -0.563 7.476 1.942 1.00 90.50 149 TYR A N 1
ATOM 1136 C CA . TYR A 1 149 ? -0.540 6.989 3.315 1.00 90.50 149 TYR A CA 1
ATOM 1137 C C . TYR A 1 149 ? -1.965 6.760 3.806 1.00 90.50 149 TYR A C 1
ATOM 1139 O O . TYR A 1 149 ? -2.796 7.672 3.767 1.00 90.50 149 TYR A O 1
ATOM 1147 N N . TYR A 1 150 ? -2.240 5.560 4.310 1.00 93.50 150 TYR A N 1
ATOM 1148 C CA . TYR A 1 150 ? -3.420 5.309 5.125 1.00 93.50 150 TYR A CA 1
ATOM 1149 C C . TYR A 1 150 ? -3.123 5.707 6.570 1.00 93.50 150 TYR A C 1
ATOM 1151 O O . TYR A 1 150 ? -2.151 5.259 7.181 1.00 93.50 150 TYR A O 1
ATOM 1159 N N . LEU A 1 151 ? -3.947 6.603 7.102 1.00 93.31 151 LEU A N 1
ATOM 1160 C CA . LEU A 1 151 ? -3.777 7.194 8.419 1.00 93.31 151 LEU A CA 1
ATOM 1161 C C . LEU A 1 151 ? -4.938 6.792 9.312 1.00 93.31 151 LEU A C 1
ATOM 1163 O O . LEU A 1 151 ? -6.098 6.996 8.955 1.00 93.31 151 LEU A O 1
ATOM 1167 N N . VAL A 1 152 ? -4.625 6.321 10.516 1.00 94.44 152 VAL A N 1
ATOM 1168 C CA . VAL A 1 152 ? -5.617 6.093 11.568 1.00 94.44 152 VAL A CA 1
ATOM 1169 C C . VAL A 1 152 ? -5.230 6.902 12.794 1.00 94.44 152 VAL A C 1
ATOM 1171 O O . VAL A 1 152 ? -4.248 6.590 13.471 1.00 94.44 152 VAL A O 1
ATOM 1174 N N . GLN A 1 153 ? -5.998 7.953 13.097 1.00 93.25 153 GLN A N 1
ATOM 1175 C CA . GLN A 1 153 ? -5.772 8.741 14.305 1.00 93.25 153 GLN A CA 1
ATOM 1176 C C . GLN A 1 153 ? -6.282 7.964 15.515 1.00 93.25 153 GLN A C 1
ATOM 1178 O O . GLN A 1 153 ? -7.477 7.687 15.642 1.00 93.25 153 GLN A O 1
ATOM 1183 N N . ILE A 1 154 ? -5.379 7.671 16.441 1.00 92.12 154 ILE A N 1
ATOM 1184 C CA . ILE A 1 154 ? -5.666 6.941 17.669 1.00 92.12 154 ILE A CA 1
ATOM 1185 C C . ILE A 1 154 ? -5.514 7.849 18.896 1.00 92.12 154 ILE A C 1
ATOM 1187 O O . ILE A 1 154 ? -4.574 8.638 19.025 1.00 92.12 154 ILE A O 1
ATOM 1191 N N . LYS A 1 155 ? -6.455 7.721 19.834 1.00 88.38 155 LYS A N 1
ATOM 1192 C CA . LYS A 1 155 ? -6.449 8.384 21.147 1.00 88.38 155 LYS A CA 1
ATOM 1193 C C . LYS A 1 155 ? -6.487 7.341 22.262 1.00 88.38 155 LYS A C 1
ATOM 1195 O O . LYS A 1 155 ? -6.992 6.240 22.063 1.00 88.38 155 LYS A O 1
ATOM 1200 N N . GLY A 1 156 ? -5.978 7.699 23.441 1.00 82.00 156 GLY A N 1
ATOM 1201 C CA . GLY A 1 156 ? -5.877 6.782 24.585 1.00 82.00 156 GLY A CA 1
ATOM 1202 C C . GLY A 1 156 ? -4.754 5.752 24.427 1.00 82.00 156 GLY A C 1
ATOM 1203 O O . GLY A 1 156 ? -4.025 5.769 23.437 1.00 82.00 156 GLY A O 1
ATOM 1204 N N . LYS A 1 157 ? -4.583 4.872 25.419 1.00 72.31 157 LYS A N 1
ATOM 1205 C CA . LYS A 1 157 ? -3.595 3.773 25.434 1.00 72.31 157 LYS A CA 1
ATOM 1206 C C . LYS A 1 157 ? -4.288 2.442 25.728 1.00 72.31 157 LYS A C 1
ATOM 1208 O O . LYS A 1 157 ? -5.206 2.423 26.547 1.00 72.31 157 LYS A O 1
ATOM 1213 N N . SER A 1 158 ? -3.809 1.354 25.115 1.00 69.94 158 SER A N 1
ATOM 1214 C CA . SER A 1 158 ? -4.241 -0.032 25.371 1.00 69.94 158 SER A CA 1
ATOM 1215 C C . SER A 1 158 ? -5.772 -0.159 25.517 1.00 69.94 158 SER A C 1
ATOM 1217 O O . SER A 1 158 ? -6.486 0.016 24.534 1.00 69.94 158 SER A O 1
ATOM 1219 N N . SER A 1 159 ? -6.297 -0.350 26.730 1.00 72.31 159 SER A N 1
ATOM 1220 C CA . SER A 1 159 ? -7.729 -0.522 27.033 1.00 72.31 159 SER A CA 1
ATOM 1221 C C . SER A 1 159 ? -8.624 0.702 26.778 1.00 72.31 159 SER A C 1
ATOM 1223 O O . SER A 1 159 ? -9.844 0.568 26.700 1.00 72.31 159 SER A O 1
ATOM 1225 N N . SER A 1 160 ? -8.042 1.895 26.638 1.00 80.50 160 SER A N 1
ATOM 1226 C CA . SER A 1 160 ? -8.749 3.153 26.338 1.00 80.50 160 SER A CA 1
ATOM 1227 C C . SER A 1 160 ? -8.597 3.597 24.881 1.00 80.50 160 SER A C 1
ATOM 1229 O O . SER A 1 160 ? -8.942 4.736 24.556 1.00 80.50 160 SER A O 1
ATOM 1231 N N . LEU A 1 161 ? -8.065 2.727 24.012 1.00 87.75 161 LEU A N 1
ATOM 1232 C CA . LEU A 1 161 ? -7.865 3.033 22.601 1.00 87.75 161 LEU A CA 1
ATOM 1233 C C . LEU A 1 161 ? -9.193 3.422 21.938 1.00 87.75 161 LEU A C 1
ATOM 1235 O O . LEU A 1 161 ? -10.201 2.724 22.052 1.00 87.75 161 LEU A O 1
ATOM 1239 N N . ARG A 1 162 ? -9.185 4.554 21.236 1.00 89.44 162 ARG A N 1
ATOM 1240 C CA . ARG A 1 162 ? -10.303 5.031 20.421 1.00 89.44 162 ARG A CA 1
ATOM 1241 C C . ARG A 1 162 ? -9.786 5.528 19.084 1.00 89.44 162 ARG A C 1
ATOM 1243 O O . ARG A 1 162 ? -8.788 6.249 19.045 1.00 89.44 162 ARG A O 1
ATOM 1250 N N . ILE A 1 163 ? -10.500 5.183 18.018 1.00 93.06 163 ILE A N 1
ATOM 1251 C CA . ILE A 1 163 ? -10.251 5.724 16.684 1.00 93.06 163 ILE A CA 1
ATOM 1252 C C . ILE A 1 163 ? -10.955 7.074 16.589 1.00 93.06 163 ILE A C 1
ATOM 1254 O O . ILE A 1 163 ? -12.160 7.164 16.809 1.00 93.06 163 ILE A O 1
ATOM 1258 N N . ALA A 1 164 ? -10.190 8.132 16.336 1.00 91.25 164 ALA A N 1
ATOM 1259 C CA . ALA A 1 164 ? -10.719 9.482 16.168 1.00 91.25 164 ALA A CA 1
ATOM 1260 C C . ALA A 1 164 ? -11.105 9.781 14.713 1.00 91.25 164 ALA A C 1
ATOM 1262 O O . ALA A 1 164 ? -11.948 10.641 14.481 1.00 91.25 164 ALA A O 1
ATOM 1263 N N . GLY A 1 165 ? -10.504 9.072 13.759 1.00 92.00 165 GLY A N 1
ATOM 1264 C CA . GLY A 1 165 ? -10.805 9.182 12.339 1.00 92.00 165 GLY A CA 1
ATOM 1265 C C . GLY A 1 165 ? -9.787 8.426 11.496 1.00 92.00 165 GLY A C 1
ATOM 1266 O O . GLY A 1 165 ? -8.736 8.005 11.996 1.00 92.00 165 GLY A O 1
ATOM 1267 N N . ARG A 1 166 ? -10.112 8.276 10.214 1.00 94.00 166 ARG A N 1
ATOM 1268 C CA . ARG A 1 166 ? -9.266 7.664 9.192 1.00 94.00 166 ARG A CA 1
ATOM 1269 C C . ARG A 1 166 ? -9.140 8.596 7.998 1.00 94.00 166 ARG A C 1
ATOM 1271 O O . ARG A 1 166 ? -10.088 9.317 7.680 1.00 94.00 166 ARG A O 1
ATOM 1278 N N . SER A 1 167 ? -7.986 8.566 7.342 1.00 92.50 167 SER A N 1
ATOM 1279 C CA . SER A 1 167 ? -7.741 9.391 6.160 1.00 92.50 167 SER A CA 1
ATOM 1280 C C . SER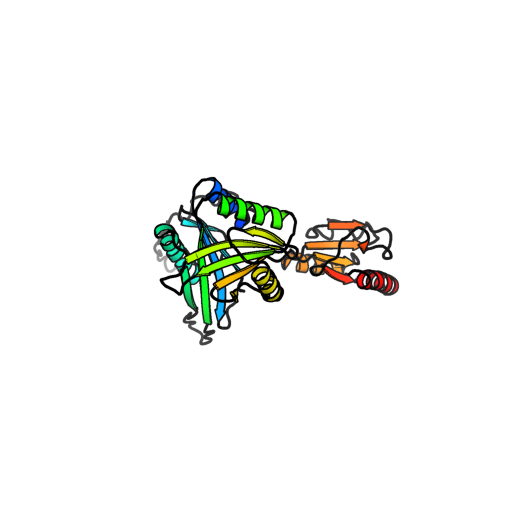 A 1 167 ? -6.786 8.731 5.179 1.00 92.50 167 SER A C 1
ATOM 1282 O O . SER A 1 167 ? -5.948 7.920 5.564 1.00 92.50 167 SER A O 1
ATOM 1284 N N . LEU A 1 168 ? -6.889 9.140 3.916 1.00 91.38 168 LEU A N 1
ATOM 1285 C CA . LEU A 1 168 ? -5.883 8.899 2.886 1.00 91.38 168 LEU A CA 1
ATOM 1286 C C . LEU A 1 168 ? -5.145 10.211 2.615 1.00 91.38 168 LEU A C 1
ATOM 1288 O O . LEU A 1 168 ? -5.768 11.223 2.268 1.00 91.38 168 LEU A O 1
ATOM 1292 N N . LEU A 1 169 ? -3.828 10.190 2.788 1.00 87.31 169 LEU A N 1
ATOM 1293 C CA . LEU A 1 169 ? -2.940 11.317 2.528 1.00 87.31 169 LEU A CA 1
ATOM 1294 C C . LEU A 1 169 ? -2.112 11.023 1.275 1.00 87.31 169 LEU A C 1
ATOM 1296 O O . LEU A 1 169 ? -1.327 10.081 1.262 1.00 87.31 169 LEU A O 1
ATOM 1300 N N . ILE A 1 170 ? -2.287 11.833 0.236 1.00 78.56 170 ILE A N 1
ATOM 1301 C CA . ILE A 1 170 ? -1.428 11.852 -0.954 1.00 78.56 170 ILE A CA 1
ATOM 1302 C C . ILE A 1 170 ? -0.360 12.941 -0.780 1.00 78.56 170 ILE A C 1
ATOM 1304 O O . ILE A 1 170 ? -0.521 13.843 0.046 1.00 78.56 170 ILE A O 1
ATOM 1308 N N . HIS A 1 171 ? 0.713 12.880 -1.568 1.00 65.06 171 HIS A N 1
ATOM 1309 C CA . HIS A 1 171 ? 1.801 13.864 -1.516 1.00 65.06 171 HIS A CA 1
ATOM 1310 C C . HIS A 1 171 ? 1.270 15.316 -1.607 1.00 65.06 171 HIS A C 1
ATOM 1312 O O . HIS A 1 171 ? 1.550 16.148 -0.743 1.00 65.06 171 HIS A O 1
ATOM 1318 N N . ASP A 1 172 ? 0.347 15.573 -2.541 1.00 61.38 172 ASP A N 1
ATOM 1319 C CA . ASP A 1 172 ? -0.188 16.917 -2.810 1.00 61.38 172 ASP A CA 1
ATOM 1320 C C . ASP A 1 172 ? -1.327 17.362 -1.867 1.00 61.38 172 ASP A C 1
ATOM 1322 O O . ASP A 1 172 ? -1.793 18.501 -1.930 1.00 61.38 172 ASP A O 1
ATOM 1326 N N . GLY A 1 173 ? -1.829 16.503 -0.966 1.00 63.84 173 GLY A N 1
ATOM 1327 C CA . GLY A 1 173 ? -3.133 16.756 -0.338 1.00 63.84 173 GLY A CA 1
ATOM 1328 C C . GLY A 1 173 ? -3.681 15.661 0.570 1.00 63.84 173 GLY A C 1
ATOM 1329 O O . GLY A 1 173 ? -3.283 14.506 0.520 1.00 63.84 173 GLY A O 1
ATOM 1330 N N . ILE A 1 174 ? -4.677 16.010 1.379 1.00 65.12 174 ILE A N 1
ATOM 1331 C CA . ILE A 1 174 ? -5.598 15.011 1.926 1.00 65.12 174 ILE A CA 1
ATOM 1332 C C . ILE A 1 174 ? -6.637 14.715 0.844 1.00 65.12 174 ILE A C 1
ATOM 1334 O O . ILE A 1 174 ? -7.282 15.640 0.355 1.00 65.12 174 ILE A O 1
ATOM 1338 N N . PHE A 1 175 ? -6.822 13.442 0.500 1.00 63.00 175 PHE A N 1
ATOM 1339 C CA . PHE A 1 175 ? -7.763 13.031 -0.548 1.00 63.00 175 PHE A CA 1
ATOM 1340 C C . PHE A 1 175 ? -9.103 12.527 0.019 1.00 63.00 175 PHE A C 1
ATOM 1342 O O . PHE A 1 175 ? -10.139 12.635 -0.626 1.00 63.00 175 PHE A O 1
ATOM 1349 N N . SER A 1 176 ? -9.103 12.018 1.256 1.00 64.81 176 SER A N 1
ATOM 1350 C CA . SER A 1 176 ? -10.300 11.559 1.976 1.00 64.81 176 SER A CA 1
ATOM 1351 C C . SER A 1 176 ? -10.022 11.642 3.472 1.00 64.81 176 SER A C 1
ATOM 1353 O O . SER A 1 176 ? -8.999 11.107 3.895 1.00 64.81 176 SER A O 1
ATOM 1355 N N . SER A 1 177 ? -10.853 12.310 4.282 1.00 68.44 177 SER A N 1
ATOM 1356 C CA . SER A 1 177 ? -10.538 12.469 5.710 1.00 68.44 177 SER A CA 1
ATOM 1357 C C . SER A 1 177 ? -11.731 12.631 6.631 1.00 68.44 177 SER A C 1
ATOM 1359 O O . SER A 1 177 ? -12.477 13.601 6.526 1.00 68.44 177 SER A O 1
ATOM 1361 N N . ASP A 1 178 ? -11.781 11.752 7.628 1.00 81.81 178 ASP A N 1
ATOM 1362 C CA . ASP A 1 178 ? -12.539 11.952 8.866 1.00 81.81 178 ASP A CA 1
ATOM 1363 C C . ASP A 1 178 ? -11.707 12.644 9.951 1.00 81.81 178 ASP A C 1
ATOM 1365 O O . ASP A 1 178 ? -12.230 13.111 10.966 1.00 81.81 178 ASP A O 1
ATOM 1369 N N . ILE A 1 179 ? -10.389 12.715 9.756 1.00 84.00 179 ILE A N 1
ATOM 1370 C CA . ILE A 1 179 ? -9.464 13.343 10.693 1.00 84.00 179 ILE A CA 1
ATOM 1371 C C . ILE A 1 179 ? -9.518 14.863 10.501 1.00 84.00 179 ILE A C 1
ATOM 1373 O O . ILE A 1 179 ? -9.303 15.394 9.409 1.00 84.00 179 ILE A O 1
ATOM 1377 N N . LYS A 1 180 ? -9.769 15.592 11.590 1.00 83.00 180 LYS A N 1
ATOM 1378 C CA . LYS A 1 180 ? -9.695 17.057 11.615 1.00 83.00 180 LYS A CA 1
ATOM 1379 C C . LYS A 1 180 ? -8.299 17.484 12.066 1.00 83.00 180 LYS A C 1
ATOM 1381 O O . LYS A 1 180 ? -7.991 17.398 13.253 1.00 83.00 180 LYS A O 1
ATOM 1386 N N . LEU A 1 181 ? -7.472 17.940 11.125 1.00 81.06 181 LEU A N 1
ATOM 1387 C CA . LEU A 1 181 ? -6.138 18.493 11.387 1.00 81.06 181 LEU A CA 1
ATOM 1388 C C . LEU A 1 181 ? -6.109 19.985 11.056 1.00 81.06 181 LEU A C 1
ATOM 1390 O O . LEU A 1 181 ? -6.669 20.417 10.049 1.00 81.06 181 LEU A O 1
ATOM 1394 N N . SER A 1 182 ? -5.429 20.774 11.888 1.00 84.69 182 SER A N 1
ATOM 1395 C CA . SER A 1 182 ? -5.054 22.139 11.503 1.00 84.69 182 SER A CA 1
ATOM 1396 C C . SER A 1 182 ? -4.023 22.112 10.368 1.00 84.69 182 SER A C 1
ATOM 1398 O O . SER A 1 182 ? -3.296 21.131 10.213 1.00 84.69 182 SER A O 1
ATOM 1400 N N . LYS A 1 183 ? -3.898 23.209 9.606 1.00 83.69 183 LYS A N 1
ATOM 1401 C CA . LYS A 1 183 ? -2.894 23.322 8.531 1.00 83.69 183 LYS A CA 1
ATOM 1402 C C . LYS A 1 183 ? -1.478 23.006 9.032 1.00 83.69 183 LYS A C 1
ATOM 1404 O O . LYS A 1 183 ? -0.785 22.199 8.434 1.00 83.69 183 LYS A O 1
ATOM 1409 N N . LYS A 1 184 ? -1.109 23.552 10.197 1.00 85.94 184 LYS A N 1
ATOM 1410 C CA . LYS A 1 184 ? 0.184 23.288 10.844 1.00 85.94 184 LYS A CA 1
ATOM 1411 C C . LYS A 1 184 ? 0.394 21.797 11.130 1.00 85.94 184 LYS A C 1
ATOM 1413 O O . LYS A 1 184 ? 1.455 21.271 10.833 1.00 85.94 184 LYS A O 1
ATOM 1418 N N . GLN A 1 185 ? -0.613 21.120 11.683 1.00 85.25 185 GLN A N 1
ATOM 1419 C CA . GLN A 1 185 ? -0.530 19.686 11.978 1.00 85.25 185 GLN A CA 1
ATOM 1420 C C . GLN A 1 185 ? -0.431 18.840 10.713 1.00 85.25 185 GLN A C 1
ATOM 1422 O O . GLN A 1 185 ? 0.287 17.849 10.705 1.00 85.25 185 GLN A O 1
ATOM 1427 N N . LEU A 1 186 ? -1.134 19.231 9.650 1.00 84.25 186 LEU A N 1
ATOM 1428 C CA . LEU A 1 186 ? -1.035 18.560 8.362 1.00 84.25 186 LEU A CA 1
ATOM 1429 C C . LEU A 1 186 ? 0.370 18.695 7.766 1.00 84.25 186 LEU A C 1
ATOM 1431 O O . LEU A 1 186 ? 0.934 17.700 7.321 1.00 84.25 186 LEU A O 1
ATOM 1435 N N . ASP A 1 187 ? 0.945 19.896 7.796 1.00 84.94 187 ASP A N 1
ATOM 1436 C CA . ASP A 1 187 ? 2.291 20.144 7.275 1.00 84.94 187 ASP A CA 1
ATOM 1437 C C . ASP A 1 187 ? 3.353 19.386 8.089 1.00 84.94 187 ASP A C 1
ATOM 1439 O O . ASP A 1 187 ? 4.236 18.753 7.513 1.00 84.94 187 ASP A O 1
ATOM 1443 N N . THR A 1 188 ? 3.234 19.354 9.423 1.00 86.12 188 THR A N 1
ATOM 1444 C CA . THR A 1 188 ? 4.108 18.518 10.259 1.00 86.12 188 THR A CA 1
ATOM 1445 C C . THR A 1 188 ? 3.931 17.035 9.943 1.00 86.12 188 THR A C 1
ATOM 1447 O O . THR A 1 188 ? 4.922 16.344 9.741 1.00 86.12 188 THR A O 1
ATOM 1450 N N . LEU A 1 189 ? 2.691 16.539 9.853 1.00 85.31 189 LEU A N 1
ATOM 1451 C CA . LEU A 1 189 ? 2.439 15.129 9.565 1.00 85.31 189 LEU A CA 1
ATOM 1452 C C . LEU A 1 189 ? 3.033 14.723 8.214 1.00 85.31 189 LEU A C 1
ATOM 1454 O O . LEU A 1 189 ? 3.667 13.681 8.140 1.00 85.31 189 LEU A O 1
ATOM 1458 N N . ARG A 1 190 ? 2.894 15.553 7.173 1.00 84.12 190 ARG A N 1
ATOM 1459 C CA . ARG A 1 190 ? 3.518 15.321 5.858 1.00 84.12 190 ARG A CA 1
ATOM 1460 C C . ARG A 1 190 ? 5.028 15.134 5.967 1.00 84.12 190 ARG A C 1
ATOM 1462 O O . ARG A 1 190 ? 5.558 14.158 5.444 1.00 84.12 190 ARG A O 1
ATOM 1469 N N . ASN A 1 191 ? 5.694 16.031 6.689 1.00 83.12 191 ASN A N 1
ATOM 1470 C CA . ASN A 1 191 ? 7.142 15.971 6.865 1.00 83.12 191 ASN A CA 1
ATOM 1471 C C . ASN A 1 191 ? 7.596 14.731 7.646 1.00 83.12 191 ASN A C 1
ATOM 1473 O O . ASN A 1 191 ? 8.676 14.209 7.380 1.00 83.12 191 ASN A O 1
ATOM 1477 N N . GLU A 1 192 ? 6.787 14.259 8.594 1.00 83.06 192 GLU A N 1
ATOM 1478 C CA . GLU A 1 192 ? 7.073 13.045 9.363 1.00 83.06 192 GLU A CA 1
ATOM 1479 C C . GLU A 1 192 ? 6.865 11.779 8.520 1.00 83.06 192 GLU A C 1
ATOM 1481 O O . GLU A 1 192 ? 7.681 10.862 8.569 1.00 83.06 192 GLU A O 1
ATOM 1486 N N . VAL A 1 193 ? 5.794 11.714 7.718 1.00 82.62 193 VAL A N 1
ATOM 1487 C CA . VAL A 1 193 ? 5.444 10.485 6.985 1.00 82.62 193 VAL A CA 1
ATOM 1488 C C . VAL A 1 193 ? 6.221 10.289 5.685 1.00 82.62 193 VAL A C 1
ATOM 1490 O O . VAL A 1 193 ? 6.364 9.145 5.258 1.00 82.62 193 VAL A O 1
ATOM 1493 N N . GLN A 1 194 ? 6.768 11.354 5.082 1.00 74.94 194 GLN A N 1
ATOM 1494 C CA . GLN A 1 194 ? 7.490 11.280 3.799 1.00 74.94 194 GLN A CA 1
ATOM 1495 C C . GLN A 1 194 ? 8.633 10.247 3.800 1.00 74.94 194 GLN A C 1
ATOM 1497 O O . GLN A 1 194 ? 8.903 9.621 2.783 1.00 74.94 194 GLN A O 1
ATOM 1502 N N . ASN A 1 195 ? 9.251 10.008 4.961 1.00 69.06 195 ASN A N 1
ATOM 1503 C CA . ASN A 1 195 ? 10.391 9.101 5.113 1.00 69.06 195 ASN A CA 1
ATOM 1504 C C . ASN A 1 195 ? 10.036 7.782 5.810 1.00 69.06 195 ASN A C 1
ATOM 1506 O O . ASN A 1 195 ? 10.933 7.040 6.200 1.00 69.06 195 ASN A O 1
ATOM 1510 N N . VAL A 1 196 ? 8.751 7.487 6.014 1.00 75.12 196 VAL A N 1
ATOM 1511 C CA . VAL A 1 196 ? 8.308 6.264 6.692 1.00 75.12 196 VAL A CA 1
ATOM 1512 C C . VAL A 1 196 ? 8.332 5.096 5.691 1.00 75.12 196 VAL A C 1
ATOM 1514 O O . VAL A 1 196 ? 7.483 5.045 4.798 1.00 75.12 196 VAL A O 1
ATOM 1517 N N . PRO A 1 197 ? 9.275 4.133 5.805 1.00 73.56 197 PRO A N 1
ATOM 1518 C CA . PRO A 1 197 ? 9.472 3.106 4.778 1.00 73.56 197 PRO A CA 1
ATOM 1519 C C . PRO A 1 197 ? 8.476 1.943 4.881 1.00 73.56 197 PRO A C 1
ATOM 1521 O O . PRO A 1 197 ? 8.326 1.177 3.922 1.00 73.56 197 PRO A O 1
ATOM 1524 N N . SER A 1 198 ? 7.828 1.800 6.038 1.00 82.31 198 SER A N 1
ATOM 1525 C CA . SER A 1 198 ? 6.894 0.734 6.398 1.00 82.31 198 SER A CA 1
ATOM 1526 C C . SER A 1 198 ? 5.891 1.238 7.431 1.00 82.31 198 SER A C 1
ATOM 1528 O O . SER A 1 198 ? 6.112 2.281 8.041 1.00 82.31 198 SER A O 1
ATOM 1530 N N . THR A 1 199 ? 4.806 0.497 7.669 1.00 88.81 199 THR A N 1
ATOM 1531 C CA . THR A 1 199 ? 3.802 0.887 8.670 1.00 88.81 199 THR A CA 1
ATOM 1532 C C . THR A 1 199 ? 4.445 1.161 10.026 1.00 88.81 199 THR A C 1
ATOM 1534 O O . THR A 1 199 ? 5.345 0.433 10.431 1.00 88.81 199 THR A O 1
ATOM 1537 N N . THR A 1 200 ? 4.005 2.213 10.714 1.00 88.56 200 THR A N 1
ATOM 1538 C CA . THR A 1 200 ? 4.529 2.603 12.030 1.00 88.56 200 THR A CA 1
ATOM 1539 C C . THR A 1 200 ? 3.507 3.428 12.816 1.00 88.56 200 THR A C 1
ATOM 1541 O O . THR A 1 200 ? 2.411 3.718 12.330 1.00 88.56 200 THR A O 1
ATOM 1544 N N . ILE A 1 201 ? 3.855 3.817 14.044 1.00 89.56 201 ILE A N 1
ATOM 1545 C CA . ILE A 1 201 ? 3.082 4.764 14.851 1.00 89.56 201 ILE A CA 1
ATOM 1546 C C . ILE A 1 201 ? 3.859 6.073 14.977 1.00 89.56 201 ILE A C 1
ATOM 1548 O O . ILE A 1 201 ? 4.896 6.123 15.632 1.00 89.56 201 ILE A O 1
ATOM 1552 N N . VAL A 1 202 ? 3.311 7.151 14.421 1.00 88.44 202 VAL A N 1
ATOM 1553 C CA . VAL A 1 202 ? 3.859 8.507 14.554 1.00 88.44 202 VAL A CA 1
ATOM 1554 C C . VAL A 1 202 ? 3.113 9.251 15.658 1.00 88.44 202 VAL A C 1
ATOM 1556 O O . VAL A 1 202 ? 1.887 9.164 15.768 1.00 88.44 202 VAL A O 1
ATOM 1559 N N . SER A 1 203 ? 3.844 9.983 16.498 1.00 87.25 203 SER A N 1
ATOM 1560 C CA . SER A 1 203 ? 3.255 10.860 17.517 1.00 87.25 203 SER A CA 1
ATOM 1561 C C . SER A 1 203 ? 3.304 12.306 17.039 1.00 87.25 203 SER A C 1
ATOM 1563 O O . SER A 1 203 ? 4.362 12.785 16.653 1.00 87.25 203 SER A O 1
ATOM 1565 N N . LEU A 1 204 ? 2.166 12.996 17.082 1.00 83.31 204 LEU A N 1
ATOM 1566 C CA . LEU A 1 204 ? 2.044 14.404 16.714 1.00 83.31 204 LEU A CA 1
ATOM 1567 C C . LEU A 1 204 ? 1.216 15.125 17.779 1.00 83.31 204 LEU A C 1
ATOM 1569 O O . LEU A 1 204 ? 0.033 14.823 17.975 1.00 83.31 204 LEU A O 1
ATOM 1573 N N . ASP A 1 205 ? 1.840 16.080 18.464 1.00 80.38 205 ASP A N 1
ATOM 1574 C CA . ASP A 1 205 ? 1.287 16.749 19.643 1.00 80.38 205 ASP A CA 1
ATOM 1575 C C . ASP A 1 205 ? 0.772 15.719 20.682 1.00 80.38 205 ASP A C 1
ATOM 1577 O O . ASP A 1 205 ? 1.508 14.848 21.141 1.00 80.38 205 ASP A O 1
ATOM 1581 N N . ASN A 1 206 ? -0.522 15.782 21.021 1.00 77.75 206 ASN A N 1
ATOM 1582 C CA . ASN A 1 206 ? -1.216 14.866 21.934 1.00 77.75 206 ASN A CA 1
ATOM 1583 C C . ASN A 1 206 ? -1.952 13.722 21.208 1.00 77.75 206 ASN A C 1
ATOM 1585 O O . ASN A 1 206 ? -2.796 13.045 21.804 1.00 77.75 206 ASN A O 1
ATOM 1589 N N . SER A 1 207 ? -1.701 13.534 19.912 1.00 82.31 207 SER A N 1
ATOM 1590 C CA . SER A 1 207 ? -2.305 12.478 19.095 1.00 82.31 207 SER A CA 1
ATOM 1591 C C . SER A 1 207 ? -1.255 11.488 18.617 1.00 82.31 207 SER A C 1
ATOM 1593 O O . SER A 1 207 ? -0.080 11.812 18.468 1.00 82.31 207 SER A O 1
ATOM 1595 N N . ARG A 1 208 ? -1.692 10.259 18.350 1.00 90.25 208 ARG A N 1
ATOM 1596 C CA . ARG A 1 208 ? -0.869 9.246 17.693 1.00 90.25 208 ARG A CA 1
ATOM 1597 C C . ARG A 1 208 ? -1.572 8.795 16.423 1.00 90.25 208 ARG A C 1
ATOM 1599 O O . ARG A 1 208 ? -2.802 8.792 16.369 1.00 90.25 208 ARG A O 1
ATOM 1606 N N . PHE A 1 209 ? -0.798 8.423 15.420 1.00 91.94 209 PHE A N 1
ATOM 1607 C CA . PHE A 1 209 ? -1.286 7.988 14.123 1.00 91.94 209 PHE A CA 1
ATOM 1608 C C . PHE A 1 209 ? -0.657 6.648 13.803 1.00 91.94 209 PHE A C 1
ATOM 1610 O O . PHE A 1 209 ? 0.565 6.542 13.815 1.00 91.94 209 PHE A O 1
ATOM 1617 N N . VAL A 1 210 ? -1.475 5.639 13.510 1.00 92.88 210 VAL A N 1
ATOM 1618 C CA . VAL A 1 210 ? -0.974 4.506 12.730 1.00 92.88 210 VAL A CA 1
ATOM 1619 C C . VAL A 1 210 ? -0.840 5.020 11.304 1.00 92.88 210 VAL A C 1
ATOM 1621 O O . VAL A 1 210 ? -1.826 5.475 10.722 1.00 92.88 210 VAL A O 1
ATOM 1624 N N . VAL A 1 211 ? 0.387 5.024 10.797 1.00 92.00 211 VAL A N 1
ATOM 1625 C CA . VAL A 1 211 ? 0.739 5.491 9.458 1.00 92.00 211 VAL A CA 1
ATOM 1626 C C . VAL A 1 211 ? 1.138 4.282 8.653 1.00 92.00 211 VAL A C 1
ATOM 1628 O O . VAL A 1 211 ? 2.031 3.538 9.047 1.00 92.00 211 VAL A O 1
ATOM 1631 N N . ASP A 1 212 ? 0.479 4.099 7.525 1.00 91.62 212 ASP A N 1
ATOM 1632 C CA . ASP A 1 212 ? 0.636 2.930 6.691 1.00 91.62 212 ASP A CA 1
ATOM 1633 C C . ASP A 1 212 ? 0.918 3.358 5.243 1.00 91.62 212 ASP A C 1
ATOM 1635 O O . ASP A 1 212 ? -0.003 3.801 4.552 1.00 91.62 212 ASP A O 1
ATOM 1639 N N . PRO A 1 213 ? 2.187 3.305 4.793 1.00 88.81 213 PRO A N 1
ATOM 1640 C CA . PRO A 1 213 ? 2.558 3.704 3.444 1.00 88.81 213 PRO A CA 1
ATOM 1641 C C . PRO A 1 213 ? 2.078 2.656 2.436 1.00 88.81 213 PRO A C 1
ATOM 1643 O O . PRO A 1 213 ? 2.560 1.523 2.402 1.00 88.81 213 PRO A O 1
ATOM 1646 N N . ILE A 1 214 ? 1.140 3.055 1.585 1.00 87.06 214 ILE A N 1
ATOM 1647 C CA . ILE A 1 214 ? 0.657 2.274 0.452 1.00 87.06 214 ILE A CA 1
ATOM 1648 C C . ILE A 1 214 ? 1.444 2.734 -0.767 1.00 87.06 214 ILE A C 1
ATOM 1650 O O . ILE A 1 214 ? 1.137 3.752 -1.386 1.00 87.06 214 ILE A O 1
ATOM 1654 N N . LYS A 1 215 ? 2.527 2.009 -1.046 1.00 76.00 215 LYS A N 1
ATOM 1655 C CA . LYS A 1 215 ? 3.462 2.352 -2.118 1.00 76.00 215 LYS A CA 1
ATOM 1656 C C . LYS A 1 215 ? 2.820 2.144 -3.488 1.00 76.00 215 LYS A C 1
ATOM 1658 O O . LYS A 1 215 ? 2.044 1.206 -3.681 1.00 76.00 215 LYS A O 1
ATOM 1663 N N . ARG A 1 216 ? 3.183 3.014 -4.430 1.00 71.25 216 ARG A N 1
ATOM 1664 C CA . ARG A 1 216 ? 2.954 2.803 -5.861 1.00 71.25 216 ARG A CA 1
ATOM 1665 C C . ARG A 1 216 ? 3.716 1.545 -6.303 1.00 71.25 216 ARG A C 1
ATOM 1667 O O . ARG A 1 216 ? 4.733 1.190 -5.707 1.00 71.25 216 ARG A O 1
ATOM 1674 N N . LEU A 1 217 ? 3.219 0.848 -7.327 1.00 70.12 217 LEU A N 1
ATOM 1675 C CA . LEU A 1 217 ? 4.024 -0.181 -7.988 1.00 70.12 217 LEU A CA 1
ATOM 1676 C C . LEU A 1 217 ? 5.211 0.517 -8.652 1.00 70.12 217 LEU A C 1
ATOM 1678 O O . LEU A 1 217 ? 5.015 1.344 -9.542 1.00 70.12 217 LEU A O 1
ATOM 1682 N N . GLN A 1 218 ? 6.427 0.204 -8.209 1.00 82.81 218 GLN A N 1
ATOM 1683 C CA . GLN A 1 218 ? 7.622 0.761 -8.831 1.00 82.81 218 GLN A CA 1
ATOM 1684 C C . GLN A 1 218 ? 7.685 0.306 -10.285 1.00 82.81 218 GLN A C 1
ATOM 1686 O O . GLN A 1 218 ? 7.500 -0.878 -10.587 1.00 82.81 218 GLN A O 1
ATOM 1691 N N . THR A 1 219 ? 7.928 1.252 -11.187 1.00 89.56 219 THR A N 1
ATOM 1692 C CA . THR A 1 219 ? 8.011 0.952 -12.616 1.00 89.56 219 THR A CA 1
ATOM 1693 C C . THR A 1 219 ? 9.467 0.738 -12.986 1.00 89.56 219 THR A C 1
ATOM 1695 O O . THR A 1 219 ? 10.299 1.613 -12.764 1.00 89.56 219 THR A O 1
ATOM 1698 N N . LEU A 1 220 ? 9.793 -0.427 -13.543 1.00 94.94 220 LEU A N 1
ATOM 1699 C CA . LEU A 1 220 ? 11.120 -0.712 -14.076 1.00 94.94 220 LEU A CA 1
ATOM 1700 C C . LEU A 1 220 ? 11.114 -0.540 -15.594 1.00 94.94 220 LEU A C 1
ATOM 1702 O O . LEU A 1 220 ? 10.575 -1.379 -16.319 1.00 94.94 220 LEU A O 1
ATOM 1706 N N . TYR A 1 221 ? 11.776 0.509 -16.068 1.00 96.25 221 TYR A N 1
ATOM 1707 C CA . TYR A 1 221 ? 12.043 0.747 -17.479 1.00 96.25 221 TYR A CA 1
ATOM 1708 C C . TYR A 1 221 ? 13.318 0.010 -17.902 1.00 96.25 221 TYR A C 1
ATOM 1710 O O . TYR A 1 221 ? 14.435 0.394 -17.544 1.00 96.25 221 TYR A O 1
ATOM 1718 N N . LEU A 1 222 ? 13.154 -1.058 -18.682 1.00 97.38 222 LEU A N 1
ATOM 1719 C CA . LEU A 1 222 ? 14.242 -1.802 -19.309 1.00 97.38 222 LEU A CA 1
ATOM 1720 C C . LEU A 1 222 ? 14.545 -1.219 -20.688 1.00 97.38 222 LEU A C 1
ATOM 1722 O O . LEU A 1 222 ? 13.777 -1.395 -21.637 1.00 97.38 222 LEU A O 1
ATOM 1726 N N . ILE A 1 223 ? 15.687 -0.541 -20.802 1.00 97.12 223 ILE A N 1
ATOM 1727 C CA . ILE A 1 223 ? 16.140 0.073 -22.050 1.00 97.12 223 ILE A CA 1
ATOM 1728 C C . ILE A 1 223 ? 17.053 -0.905 -22.779 1.00 97.12 223 ILE A C 1
ATOM 1730 O O . ILE A 1 223 ? 18.226 -1.061 -22.439 1.00 97.12 223 ILE A O 1
ATOM 1734 N N . GLY A 1 224 ? 16.502 -1.558 -23.795 1.00 96.00 224 GLY A N 1
ATOM 1735 C CA . GLY A 1 224 ? 17.114 -2.675 -24.497 1.00 96.00 224 GLY A CA 1
ATOM 1736 C C . GLY A 1 224 ? 16.395 -3.988 -24.199 1.00 96.00 224 GLY A C 1
ATOM 1737 O O . GLY A 1 224 ? 16.292 -4.429 -23.060 1.00 96.00 224 GLY A O 1
ATOM 1738 N N . ALA A 1 225 ? 15.954 -4.664 -25.252 1.00 96.81 225 ALA A N 1
ATOM 1739 C CA . ALA A 1 225 ? 15.248 -5.937 -25.207 1.00 96.81 225 ALA A CA 1
ATOM 1740 C C . ALA A 1 225 ? 16.194 -7.113 -25.516 1.00 96.81 225 ALA A C 1
ATOM 1742 O O . ALA A 1 225 ? 15.811 -8.077 -26.174 1.00 96.81 225 ALA A O 1
ATOM 1743 N N . GLY A 1 226 ? 17.462 -7.051 -25.097 1.00 94.50 226 GLY A N 1
ATOM 1744 C CA . GLY A 1 226 ? 18.466 -8.094 -25.356 1.00 94.50 226 GLY A CA 1
ATOM 1745 C C . GLY A 1 226 ? 18.163 -9.454 -24.703 1.00 94.50 226 GLY A C 1
ATOM 1746 O O . GLY A 1 226 ? 17.115 -9.668 -24.099 1.00 94.50 226 GLY A O 1
ATOM 1747 N N . HIS A 1 227 ? 19.091 -10.410 -24.820 1.00 92.69 227 HIS A N 1
ATOM 1748 C CA . HIS A 1 227 ? 18.950 -11.729 -24.180 1.00 92.69 227 HIS A CA 1
ATOM 1749 C C . HIS A 1 227 ? 18.929 -11.638 -22.650 1.00 92.69 227 HIS A C 1
ATOM 1751 O O . HIS A 1 227 ? 18.176 -12.365 -22.017 1.00 92.69 227 HIS A O 1
ATOM 1757 N N . VAL A 1 228 ? 19.712 -10.721 -22.074 1.00 94.12 228 VAL A N 1
ATOM 1758 C CA . VAL A 1 228 ? 19.767 -10.485 -20.621 1.00 94.12 228 VAL A CA 1
ATOM 1759 C C . VAL A 1 228 ? 18.487 -9.816 -20.109 1.00 94.12 228 VAL A C 1
ATOM 1761 O O . VAL A 1 228 ? 18.057 -10.097 -18.998 1.00 94.12 228 VAL A O 1
ATOM 1764 N N . ALA A 1 229 ? 17.819 -9.008 -20.938 1.00 96.06 229 ALA A N 1
ATOM 1765 C CA . ALA A 1 229 ? 16.620 -8.275 -20.538 1.00 96.06 229 ALA A CA 1
ATOM 1766 C C . ALA A 1 229 ? 15.439 -9.184 -20.186 1.00 96.06 229 ALA A C 1
ATOM 1768 O O . ALA A 1 229 ? 14.676 -8.863 -19.284 1.00 96.06 229 ALA A O 1
ATOM 1769 N N . SER A 1 230 ? 15.280 -10.316 -20.878 1.00 95.25 230 SER A N 1
ATOM 1770 C CA . SER A 1 230 ? 14.153 -11.237 -20.661 1.00 95.25 230 SER A CA 1
ATOM 1771 C C . SER A 1 230 ? 14.131 -11.843 -19.244 1.00 95.25 230 SER A C 1
ATOM 1773 O O . SER A 1 230 ? 13.134 -11.648 -18.546 1.00 95.25 230 SER A O 1
ATOM 1775 N N . PRO A 1 231 ? 15.207 -12.484 -18.737 1.00 96.38 231 PRO A N 1
ATOM 1776 C CA . PRO A 1 231 ? 15.233 -12.954 -17.352 1.00 96.38 231 PRO A CA 1
ATOM 1777 C C . PRO A 1 231 ? 15.203 -11.804 -16.335 1.00 96.38 231 PRO A C 1
ATOM 1779 O O . PRO A 1 231 ? 14.604 -11.960 -15.272 1.00 96.38 231 PRO A O 1
ATOM 1782 N N . THR A 1 232 ? 15.783 -10.635 -16.645 1.00 97.12 232 THR A N 1
ATOM 1783 C CA . THR A 1 232 ? 15.658 -9.450 -15.779 1.00 97.12 232 THR A CA 1
ATOM 1784 C C . THR A 1 232 ? 14.200 -9.016 -15.633 1.00 97.12 232 THR A C 1
ATOM 1786 O O . THR A 1 232 ? 13.746 -8.816 -14.510 1.00 97.12 232 THR A O 1
ATOM 1789 N N . ALA A 1 233 ? 13.454 -8.926 -16.738 1.00 96.69 233 ALA A N 1
ATOM 1790 C CA . ALA A 1 233 ? 12.031 -8.594 -16.740 1.00 96.69 233 ALA A CA 1
ATOM 1791 C C . ALA A 1 233 ? 11.217 -9.593 -15.912 1.00 96.69 233 ALA A C 1
ATOM 1793 O O . ALA A 1 233 ? 10.390 -9.189 -15.101 1.00 96.69 233 ALA A O 1
ATOM 1794 N N . GLN A 1 234 ? 11.492 -10.890 -16.071 1.00 95.06 234 GLN A N 1
ATOM 1795 C CA . GLN A 1 234 ? 10.799 -11.944 -15.336 1.00 95.06 234 GLN A CA 1
ATOM 1796 C C . GLN A 1 234 ? 11.021 -11.832 -13.820 1.00 95.06 234 GLN A C 1
ATOM 1798 O O . GLN A 1 234 ? 10.066 -11.875 -13.046 1.00 95.06 234 GLN A O 1
ATOM 1803 N N . ILE A 1 235 ? 12.274 -11.663 -13.383 1.00 96.12 235 ILE A N 1
ATOM 1804 C CA . ILE A 1 235 ? 12.599 -11.514 -11.958 1.00 96.12 235 ILE A CA 1
ATOM 1805 C C . ILE A 1 235 ? 11.994 -10.220 -11.407 1.00 96.12 235 ILE A C 1
ATOM 1807 O O . ILE A 1 235 ? 11.423 -10.238 -10.320 1.00 96.12 235 ILE A O 1
ATOM 1811 N N . ALA A 1 236 ? 12.078 -9.117 -12.153 1.00 94.38 236 ALA A N 1
ATOM 1812 C CA . ALA A 1 236 ? 11.514 -7.835 -11.748 1.00 94.38 236 ALA A CA 1
ATOM 1813 C C . ALA A 1 236 ? 9.991 -7.912 -11.556 1.00 94.38 236 ALA A C 1
ATOM 1815 O O . ALA A 1 236 ? 9.488 -7.514 -10.506 1.00 94.38 236 ALA A O 1
ATOM 1816 N N . ALA A 1 237 ? 9.269 -8.498 -12.515 1.00 88.19 237 ALA A N 1
ATOM 1817 C CA . ALA A 1 237 ? 7.832 -8.730 -12.396 1.00 88.19 237 ALA A CA 1
ATOM 1818 C C . ALA A 1 237 ? 7.505 -9.636 -11.195 1.00 88.19 237 ALA A C 1
ATOM 1820 O O . ALA A 1 237 ? 6.596 -9.345 -10.421 1.00 88.19 237 ALA A O 1
ATOM 1821 N N . MET A 1 238 ? 8.294 -10.696 -10.979 1.00 84.31 238 MET A N 1
ATOM 1822 C CA . MET A 1 238 ? 8.115 -11.619 -9.853 1.00 84.31 238 MET A CA 1
ATOM 1823 C C . MET A 1 238 ? 8.263 -10.935 -8.486 1.00 84.31 238 MET A C 1
ATOM 1825 O O . MET A 1 238 ? 7.546 -11.291 -7.551 1.00 84.31 238 MET A O 1
ATOM 1829 N N . VAL A 1 239 ? 9.174 -9.966 -8.352 1.00 85.44 239 VAL A N 1
ATOM 1830 C CA . VAL A 1 239 ? 9.360 -9.211 -7.098 1.00 85.44 239 VAL A CA 1
ATOM 1831 C C . VAL A 1 239 ? 8.451 -7.978 -6.991 1.00 85.44 239 VAL A C 1
ATOM 1833 O O . VAL A 1 239 ? 8.508 -7.277 -5.984 1.00 85.44 239 VAL A O 1
ATOM 1836 N N . GLY A 1 240 ? 7.576 -7.750 -7.979 1.00 78.38 240 GLY A N 1
ATOM 1837 C CA . GLY A 1 240 ? 6.487 -6.773 -7.909 1.00 78.38 240 GLY A CA 1
ATOM 1838 C C . GLY A 1 240 ? 6.697 -5.465 -8.675 1.00 78.38 240 GLY A C 1
ATOM 1839 O O . GLY A 1 240 ? 5.920 -4.536 -8.462 1.00 78.38 240 GLY A O 1
ATOM 1840 N N . PHE A 1 241 ? 7.700 -5.365 -9.554 1.00 89.50 241 PHE A N 1
ATOM 1841 C CA . PHE A 1 241 ? 7.825 -4.209 -10.448 1.00 89.50 241 PHE A CA 1
ATOM 1842 C C . PHE A 1 241 ? 6.804 -4.267 -11.583 1.00 89.50 241 PHE A C 1
ATOM 1844 O O . PHE A 1 241 ? 6.579 -5.319 -12.185 1.00 89.50 241 PHE A O 1
ATOM 1851 N N . GLN A 1 242 ? 6.273 -3.104 -11.953 1.00 89.19 242 GLN A N 1
ATOM 1852 C CA . GLN A 1 242 ? 5.616 -2.914 -13.238 1.00 89.19 242 GLN A CA 1
ATOM 1853 C C . GLN A 1 242 ? 6.701 -2.772 -14.312 1.00 89.19 242 GLN A C 1
ATOM 1855 O O . GLN A 1 242 ? 7.432 -1.785 -14.342 1.00 89.19 242 GLN A O 1
ATOM 1860 N N . VAL A 1 243 ? 6.865 -3.781 -15.167 1.00 94.81 243 VAL A N 1
ATOM 1861 C CA . VAL A 1 243 ? 7.972 -3.805 -16.135 1.00 94.81 243 VAL A CA 1
ATOM 1862 C C . VAL A 1 243 ? 7.549 -3.197 -17.470 1.00 94.81 243 VAL A C 1
ATOM 1864 O O . VAL A 1 243 ? 6.585 -3.653 -18.085 1.00 94.81 243 VAL A O 1
ATOM 1867 N N . VAL A 1 244 ? 8.324 -2.218 -17.940 1.00 95.62 244 VAL A N 1
ATOM 1868 C CA . VAL A 1 244 ? 8.198 -1.590 -19.261 1.00 95.62 244 VAL A CA 1
ATOM 1869 C C . VAL A 1 244 ? 9.458 -1.886 -20.071 1.00 95.62 244 VAL A C 1
ATOM 1871 O O . VAL A 1 244 ? 10.566 -1.614 -19.614 1.00 95.62 244 VAL A O 1
ATOM 1874 N N . VAL A 1 245 ? 9.316 -2.442 -21.274 1.00 97.50 245 VAL A N 1
ATOM 1875 C CA . VAL A 1 245 ? 10.452 -2.813 -22.139 1.00 97.50 245 VAL A CA 1
ATOM 1876 C C . VAL A 1 245 ? 10.495 -1.920 -23.373 1.00 97.50 245 VAL A C 1
ATOM 1878 O O . VAL A 1 245 ? 9.526 -1.876 -24.127 1.00 97.50 245 VAL A O 1
ATOM 1881 N N . LEU A 1 246 ? 11.630 -1.253 -23.603 1.00 96.81 246 LEU A N 1
ATOM 1882 C CA . LEU A 1 246 ? 11.828 -0.298 -24.698 1.00 96.81 246 LEU A CA 1
ATOM 1883 C C . LEU A 1 246 ? 13.008 -0.731 -25.583 1.00 96.81 246 LEU A C 1
ATOM 1885 O O . LEU A 1 246 ? 14.144 -0.810 -25.114 1.00 96.81 246 LEU A O 1
ATOM 1889 N N . ASP A 1 247 ? 12.778 -0.997 -26.870 1.00 96.19 247 ASP A N 1
ATOM 1890 C CA . ASP A 1 247 ? 13.841 -1.307 -27.848 1.00 96.19 247 ASP A CA 1
ATOM 1891 C C . ASP A 1 247 ? 13.420 -0.873 -29.258 1.00 96.19 247 ASP A C 1
ATOM 1893 O O . ASP A 1 247 ? 12.234 -0.824 -29.569 1.00 96.19 247 ASP A O 1
ATOM 1897 N N . ASP A 1 248 ? 14.380 -0.541 -30.120 1.00 94.56 248 ASP A N 1
ATOM 1898 C CA . ASP A 1 248 ? 14.115 -0.113 -31.498 1.00 94.56 248 ASP A CA 1
ATOM 1899 C C . ASP A 1 248 ? 13.907 -1.288 -32.473 1.00 94.56 248 ASP A C 1
ATOM 1901 O O . ASP A 1 248 ? 13.559 -1.090 -33.639 1.00 94.56 248 ASP A O 1
ATOM 1905 N N . ARG A 1 249 ? 14.097 -2.532 -32.013 1.00 94.62 249 ARG A N 1
ATOM 1906 C CA . ARG A 1 249 ? 13.951 -3.750 -32.820 1.00 94.62 249 ARG A CA 1
ATOM 1907 C C . ARG A 1 249 ? 12.682 -4.514 -32.445 1.00 94.62 249 ARG A C 1
ATOM 1909 O O . ARG A 1 249 ? 12.621 -5.168 -31.403 1.00 94.62 249 ARG A O 1
ATOM 1916 N N . ALA A 1 250 ? 11.711 -4.527 -33.357 1.00 95.19 250 ALA A N 1
ATOM 1917 C CA . ALA A 1 250 ? 10.439 -5.243 -33.202 1.00 95.19 250 ALA A CA 1
ATOM 1918 C C . ALA A 1 250 ? 10.604 -6.753 -32.916 1.00 95.19 250 ALA A C 1
ATOM 1920 O O . ALA A 1 250 ? 9.893 -7.320 -32.085 1.00 95.19 250 ALA A O 1
ATOM 1921 N N . ASP A 1 251 ? 11.602 -7.399 -33.531 1.00 95.62 251 ASP A N 1
ATOM 1922 C CA . ASP A 1 251 ? 11.895 -8.825 -33.309 1.00 95.62 251 ASP A CA 1
ATOM 1923 C C . ASP A 1 251 ? 12.327 -9.126 -31.866 1.00 95.62 251 ASP A C 1
ATOM 1925 O O . ASP A 1 251 ? 12.229 -10.260 -31.391 1.00 95.62 251 ASP A O 1
ATOM 1929 N N . PHE A 1 252 ? 12.800 -8.103 -31.148 1.00 96.50 252 PHE A N 1
ATOM 1930 C CA . PHE A 1 252 ? 13.222 -8.217 -29.763 1.00 96.50 252 PHE A CA 1
ATOM 1931 C C . PHE A 1 252 ? 12.123 -7.756 -28.802 1.00 96.50 252 PHE A C 1
ATOM 1933 O O . PHE A 1 252 ? 11.798 -8.504 -27.880 1.00 96.50 252 PHE A O 1
ATOM 1940 N N . ALA A 1 253 ? 11.550 -6.569 -29.004 1.00 96.06 253 ALA A N 1
ATOM 1941 C CA . ALA A 1 253 ? 10.507 -6.000 -28.151 1.00 96.06 253 ALA A CA 1
ATOM 1942 C C . ALA A 1 253 ? 9.120 -6.565 -28.497 1.00 96.06 253 ALA A C 1
ATOM 1944 O O . ALA A 1 253 ? 8.332 -5.944 -29.205 1.00 96.06 253 ALA A O 1
ATOM 1945 N N . ASN A 1 254 ? 8.807 -7.759 -27.985 1.00 96.56 254 ASN A N 1
ATOM 1946 C CA . ASN A 1 254 ? 7.493 -8.375 -28.167 1.00 96.56 254 ASN A CA 1
ATOM 1947 C C . ASN A 1 254 ? 7.067 -9.262 -26.989 1.00 96.56 254 ASN A C 1
ATOM 1949 O O . ASN A 1 254 ? 7.881 -9.743 -26.197 1.00 96.56 254 ASN A O 1
ATOM 1953 N N . LYS A 1 255 ? 5.756 -9.516 -26.914 1.00 96.06 255 LYS A N 1
ATOM 1954 C CA . LYS A 1 255 ? 5.114 -10.259 -25.821 1.00 96.06 255 LYS A CA 1
ATOM 1955 C C . LYS A 1 255 ? 5.551 -11.723 -25.734 1.00 96.06 255 LYS A C 1
ATOM 1957 O O . LYS A 1 255 ? 5.518 -12.293 -24.652 1.00 96.06 255 LYS A O 1
ATOM 1962 N N . GLN A 1 256 ? 6.004 -12.323 -26.839 1.00 96.25 256 GLN A N 1
ATOM 1963 C CA . GLN A 1 256 ? 6.534 -13.689 -26.824 1.00 96.25 256 GLN A CA 1
ATOM 1964 C C . GLN A 1 256 ? 7.832 -13.778 -26.007 1.00 96.25 256 GLN A C 1
ATOM 1966 O O . GLN A 1 256 ? 8.045 -14.764 -25.306 1.00 96.25 256 GLN A O 1
ATOM 1971 N N . ARG A 1 257 ? 8.692 -12.753 -26.074 1.00 96.19 257 ARG A N 1
ATOM 1972 C CA . ARG A 1 257 ? 9.957 -12.695 -25.318 1.00 96.19 257 ARG A CA 1
ATOM 1973 C C . ARG A 1 257 ? 9.808 -12.100 -23.915 1.00 96.19 257 ARG A C 1
ATOM 1975 O O . ARG A 1 257 ? 10.635 -12.387 -23.049 1.00 96.19 257 ARG A O 1
ATOM 1982 N N . PHE A 1 258 ? 8.769 -11.295 -23.700 1.00 97.50 258 PHE A N 1
ATOM 1983 C CA . PHE A 1 258 ? 8.487 -10.602 -22.440 1.00 97.50 258 PHE A CA 1
ATOM 1984 C C . PHE A 1 258 ? 7.024 -10.798 -22.006 1.00 97.50 258 PHE A C 1
ATOM 1986 O O . PHE A 1 258 ? 6.258 -9.833 -21.964 1.00 97.50 258 PHE A O 1
ATOM 1993 N N . PRO A 1 259 ? 6.596 -12.035 -21.697 1.00 95.25 259 PRO A N 1
ATOM 1994 C CA . PRO A 1 259 ? 5.201 -12.322 -21.357 1.00 95.25 259 PRO A CA 1
ATOM 1995 C C . PRO A 1 259 ? 4.729 -11.572 -20.104 1.00 95.25 259 PRO A C 1
ATOM 1997 O O . PRO A 1 259 ? 3.583 -11.124 -20.068 1.00 95.25 259 PRO A O 1
ATOM 2000 N N . ASP A 1 260 ? 5.623 -11.358 -19.137 1.00 93.00 260 ASP A N 1
ATOM 2001 C CA . ASP A 1 260 ? 5.323 -10.720 -17.849 1.00 93.00 260 ASP A CA 1
ATOM 2002 C C . ASP A 1 260 ? 5.489 -9.189 -17.860 1.00 93.00 260 ASP A C 1
ATOM 2004 O O . ASP A 1 260 ? 5.188 -8.536 -16.866 1.00 93.00 260 ASP A O 1
ATOM 2008 N N . ALA A 1 261 ? 5.962 -8.596 -18.965 1.00 94.38 261 ALA A N 1
ATOM 2009 C CA . ALA A 1 261 ? 6.057 -7.140 -19.074 1.00 94.38 261 ALA A CA 1
ATOM 2010 C C . ALA A 1 261 ? 4.664 -6.520 -19.226 1.00 94.38 261 ALA A C 1
ATOM 2012 O O . ALA A 1 261 ? 3.877 -6.964 -20.068 1.00 94.38 261 ALA A O 1
ATOM 2013 N N . GLU A 1 262 ? 4.381 -5.479 -18.446 1.00 92.12 262 GLU A N 1
ATOM 2014 C CA . GLU A 1 262 ? 3.116 -4.743 -18.505 1.00 92.12 262 GLU A CA 1
ATOM 2015 C C . GLU A 1 262 ? 2.991 -4.015 -19.844 1.00 92.12 262 GLU A C 1
ATOM 2017 O O . GLU A 1 262 ? 1.970 -4.108 -20.524 1.00 92.12 262 GLU A O 1
ATOM 2022 N N . GLN A 1 263 ? 4.077 -3.365 -20.266 1.00 94.31 263 GLN A N 1
ATOM 2023 C CA . GLN A 1 263 ? 4.134 -2.612 -21.511 1.00 94.31 263 GLN A CA 1
ATOM 2024 C C . GLN A 1 263 ? 5.422 -2.915 -22.279 1.00 94.31 263 GLN A C 1
ATOM 2026 O O . GLN A 1 263 ? 6.493 -3.115 -21.703 1.00 94.31 263 GLN A O 1
ATOM 2031 N N . ILE A 1 264 ? 5.310 -2.972 -23.604 1.00 96.62 264 ILE A N 1
ATOM 2032 C CA . ILE A 1 264 ? 6.425 -3.220 -24.515 1.00 96.62 264 ILE A CA 1
ATOM 2033 C C . ILE A 1 264 ? 6.279 -2.235 -25.665 1.00 96.62 264 ILE A C 1
ATOM 2035 O O . ILE A 1 264 ? 5.302 -2.321 -26.406 1.00 96.62 264 ILE A O 1
ATOM 2039 N N . GLU A 1 265 ? 7.238 -1.328 -25.826 1.00 95.44 265 GLU A N 1
ATOM 2040 C CA . GLU A 1 265 ? 7.199 -0.324 -26.889 1.00 95.44 265 GLU A CA 1
ATOM 2041 C C . GLU A 1 265 ? 8.373 -0.462 -27.849 1.00 95.44 265 GLU A C 1
ATOM 2043 O O . GLU A 1 265 ? 9.538 -0.600 -27.457 1.00 95.44 265 GLU A O 1
ATOM 2048 N N . ILE A 1 266 ? 8.042 -0.354 -29.136 1.00 95.38 266 ILE A N 1
ATOM 2049 C CA . ILE A 1 266 ? 9.021 -0.265 -30.213 1.00 95.38 266 ILE A CA 1
ATOM 2050 C C . ILE A 1 266 ? 9.346 1.215 -30.408 1.00 95.38 266 ILE A C 1
ATOM 2052 O O . ILE A 1 266 ? 8.599 1.963 -31.044 1.00 95.38 266 ILE A O 1
ATOM 2056 N N . ILE A 1 267 ? 1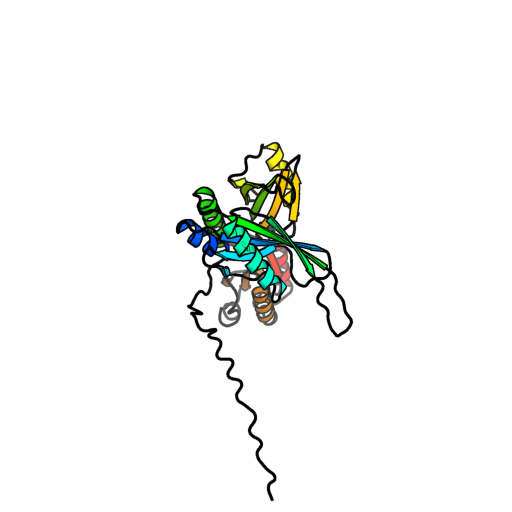0.461 1.652 -29.832 1.00 93.25 267 ILE A N 1
ATOM 2057 C CA . ILE A 1 267 ? 10.881 3.056 -29.888 1.00 93.25 267 ILE A CA 1
ATOM 2058 C C . ILE A 1 267 ? 11.537 3.380 -31.233 1.00 93.25 267 ILE A C 1
ATOM 2060 O O . ILE A 1 267 ? 12.179 2.543 -31.858 1.00 93.25 267 ILE A O 1
ATOM 2064 N N . LYS A 1 268 ? 11.417 4.631 -31.689 1.00 90.00 268 LYS A N 1
ATOM 2065 C CA . LYS A 1 268 ? 12.065 5.070 -32.941 1.00 90.00 268 LYS A CA 1
ATOM 2066 C C . LYS A 1 268 ? 13.570 5.262 -32.782 1.00 90.00 268 LYS A C 1
ATOM 2068 O O . LYS A 1 268 ? 14.336 4.968 -33.693 1.00 90.00 268 LYS A O 1
ATOM 2073 N N . ASP A 1 269 ? 13.972 5.810 -31.641 1.00 90.12 269 ASP A N 1
ATOM 2074 C CA . ASP A 1 269 ? 15.360 6.039 -31.271 1.00 90.12 269 ASP A CA 1
ATOM 2075 C C . ASP A 1 269 ? 15.485 6.219 -29.751 1.00 90.12 269 ASP A C 1
ATOM 2077 O O . ASP A 1 269 ? 14.516 6.527 -29.053 1.00 90.12 269 ASP A O 1
ATOM 2081 N N . TYR A 1 270 ? 16.706 6.064 -29.240 1.00 91.19 270 TYR A N 1
ATOM 2082 C CA . TYR A 1 270 ? 17.003 6.239 -27.818 1.00 91.19 270 TYR A CA 1
ATOM 2083 C C . TYR A 1 270 ? 17.077 7.712 -27.377 1.00 91.19 270 TYR A C 1
ATOM 2085 O O . TYR A 1 270 ? 17.106 7.988 -26.180 1.00 91.19 270 TYR A O 1
ATOM 2093 N N . LYS A 1 271 ? 17.100 8.682 -28.305 1.00 90.06 271 LYS A N 1
ATOM 2094 C CA . LYS A 1 271 ? 17.197 10.116 -27.967 1.00 90.06 271 LYS A CA 1
ATOM 2095 C C . LYS A 1 271 ? 15.901 10.656 -27.374 1.00 90.06 271 LYS A C 1
ATOM 2097 O O . LYS A 1 271 ? 15.919 11.728 -26.783 1.00 90.06 271 LYS A O 1
ATOM 2102 N N . ARG A 1 272 ? 14.781 9.958 -27.572 1.00 85.25 272 ARG A N 1
ATOM 2103 C CA . ARG A 1 272 ? 13.454 10.323 -27.052 1.00 85.25 272 ARG A CA 1
ATOM 2104 C C . ARG A 1 272 ? 12.792 9.167 -26.303 1.00 85.25 272 ARG A C 1
ATOM 2106 O O . ARG A 1 272 ? 11.570 9.103 -26.250 1.00 85.25 272 ARG A O 1
ATOM 2113 N N . VAL A 1 273 ? 13.596 8.263 -25.740 1.00 87.62 273 VAL A N 1
ATOM 2114 C CA . VAL A 1 273 ? 13.131 7.001 -25.144 1.00 87.62 273 VAL A CA 1
ATOM 2115 C C . VAL A 1 273 ? 12.085 7.187 -24.038 1.00 87.62 273 VAL A C 1
ATOM 2117 O O . VAL A 1 273 ? 11.169 6.382 -23.945 1.00 87.62 273 VAL A O 1
ATOM 2120 N N . PHE A 1 274 ? 12.161 8.280 -23.274 1.00 87.44 274 PHE A N 1
ATOM 2121 C CA . PHE A 1 274 ? 11.220 8.595 -22.193 1.00 87.44 274 PHE A CA 1
ATOM 2122 C C . PHE A 1 274 ? 10.143 9.615 -22.577 1.00 87.44 274 PHE A C 1
ATOM 2124 O O . PHE A 1 274 ? 9.376 10.030 -21.728 1.00 87.44 274 PHE A O 1
ATOM 2131 N N . ARG A 1 275 ? 10.069 10.071 -23.834 1.00 81.50 275 ARG A N 1
ATOM 2132 C CA . ARG A 1 275 ? 9.211 11.218 -24.191 1.00 81.50 275 ARG A CA 1
ATOM 2133 C C . ARG A 1 275 ? 7.724 10.987 -23.911 1.00 81.50 275 ARG A C 1
ATOM 2135 O O . ARG A 1 275 ? 7.022 11.937 -23.592 1.00 81.50 275 ARG A O 1
ATOM 2142 N N . GLU A 1 276 ? 7.270 9.754 -24.085 1.00 80.56 276 GLU A N 1
ATOM 2143 C CA . GLU A 1 276 ? 5.875 9.355 -23.876 1.00 80.56 276 GLU A CA 1
ATOM 2144 C C . GLU A 1 276 ? 5.661 8.733 -22.481 1.00 80.56 276 GLU A C 1
ATOM 2146 O O . GLU A 1 276 ? 4.629 8.116 -22.235 1.00 80.56 276 GLU A O 1
ATOM 2151 N N . PHE A 1 277 ? 6.648 8.856 -21.583 1.00 83.81 277 PHE A N 1
ATOM 2152 C CA . PHE A 1 277 ? 6.639 8.259 -20.252 1.00 83.81 277 PHE A CA 1
ATOM 2153 C C . PHE A 1 277 ? 6.914 9.314 -19.183 1.00 83.81 277 PHE A C 1
ATOM 2155 O O . PHE A 1 277 ? 7.908 10.035 -19.240 1.00 83.81 277 PHE A O 1
ATOM 2162 N N . ASP A 1 278 ? 6.063 9.343 -18.164 1.00 73.62 278 ASP A N 1
ATOM 2163 C CA . ASP A 1 278 ? 6.267 10.181 -16.990 1.00 73.62 278 ASP A CA 1
ATOM 2164 C C . ASP A 1 278 ? 7.087 9.392 -15.964 1.00 73.62 278 ASP A C 1
ATOM 2166 O O . ASP A 1 278 ? 6.546 8.588 -15.201 1.00 73.62 278 ASP A O 1
ATOM 2170 N N . LEU A 1 279 ? 8.410 9.576 -15.998 1.00 85.00 279 LEU A N 1
ATOM 2171 C CA . LEU A 1 279 ? 9.295 9.070 -14.949 1.00 85.00 279 LEU A CA 1
ATOM 2172 C C . LEU A 1 279 ? 9.122 9.928 -13.690 1.00 85.00 279 LEU A C 1
ATOM 2174 O O . LEU A 1 279 ? 9.026 11.152 -13.771 1.00 85.00 279 LEU A O 1
ATOM 2178 N N . ASP A 1 280 ? 9.075 9.260 -12.545 1.00 76.56 280 ASP A N 1
ATOM 2179 C CA . ASP A 1 280 ? 8.897 9.838 -11.213 1.00 76.56 280 ASP A CA 1
ATOM 2180 C C . ASP A 1 280 ? 9.852 9.195 -10.191 1.00 76.56 280 ASP A C 1
ATOM 2182 O O . ASP A 1 280 ? 10.640 8.312 -10.531 1.00 76.56 280 ASP A O 1
ATOM 2186 N N . ASP A 1 281 ? 9.750 9.593 -8.920 1.00 76.31 281 ASP A N 1
ATOM 2187 C CA . ASP A 1 281 ? 10.604 9.090 -7.831 1.00 76.31 281 ASP A CA 1
ATOM 2188 C C . ASP A 1 281 ? 10.509 7.563 -7.598 1.00 76.31 281 ASP A C 1
ATOM 2190 O O . ASP A 1 281 ? 11.388 6.973 -6.968 1.00 76.31 281 ASP A O 1
ATOM 2194 N N . ASP A 1 282 ? 9.463 6.902 -8.109 1.00 78.75 282 ASP A N 1
ATOM 2195 C CA . ASP A 1 282 ? 9.258 5.448 -8.027 1.00 78.75 282 ASP A CA 1
ATOM 2196 C C . ASP A 1 282 ? 9.697 4.710 -9.312 1.00 78.75 282 ASP A C 1
ATOM 2198 O O . ASP A 1 282 ? 9.515 3.491 -9.447 1.00 78.75 282 ASP A O 1
ATOM 2202 N N . SER A 1 283 ? 10.290 5.432 -10.264 1.00 88.12 283 SER A N 1
ATOM 2203 C CA . SER A 1 283 ? 10.759 4.903 -11.540 1.00 88.12 283 SER A CA 1
ATOM 2204 C C . SER A 1 283 ? 12.210 4.425 -11.457 1.00 88.12 283 SER A C 1
ATOM 2206 O O . SER A 1 283 ? 13.137 5.167 -11.148 1.00 88.12 283 SER A O 1
ATOM 2208 N N . CYS A 1 284 ? 12.432 3.159 -11.799 1.00 92.75 284 CYS A N 1
ATOM 2209 C CA . CYS A 1 284 ? 13.756 2.562 -11.930 1.00 92.75 284 CYS A CA 1
ATOM 2210 C C . CYS A 1 284 ? 14.118 2.426 -13.409 1.00 92.75 284 CYS A C 1
ATOM 2212 O O . CYS A 1 284 ? 13.323 1.934 -14.207 1.00 92.75 284 CYS A O 1
ATOM 2214 N N . VAL A 1 285 ? 15.344 2.794 -13.777 1.00 95.19 285 VAL A N 1
ATOM 2215 C CA . VAL A 1 285 ? 15.848 2.640 -15.148 1.00 95.19 285 VAL A CA 1
ATOM 2216 C C . VAL A 1 285 ? 17.010 1.660 -15.154 1.00 95.19 285 VAL A C 1
ATOM 2218 O O . VAL A 1 285 ? 17.994 1.846 -14.439 1.00 95.19 285 VAL A O 1
ATOM 2221 N N . VAL A 1 286 ? 16.929 0.633 -15.999 1.00 96.94 286 VAL A N 1
ATOM 2222 C CA . VAL A 1 286 ? 18.056 -0.264 -16.273 1.00 96.94 286 VAL A CA 1
ATOM 2223 C C . VAL A 1 286 ? 18.376 -0.220 -17.757 1.00 96.94 286 VAL A C 1
ATOM 2225 O O . VAL A 1 286 ? 17.547 -0.536 -18.610 1.00 96.94 286 VAL A O 1
ATOM 2228 N N . ILE A 1 287 ? 19.610 0.174 -18.057 1.00 96.44 287 ILE A N 1
ATOM 2229 C CA . ILE A 1 287 ? 20.109 0.354 -19.417 1.00 96.44 287 ILE A CA 1
ATOM 2230 C C . ILE A 1 287 ? 20.945 -0.866 -19.796 1.00 96.44 287 I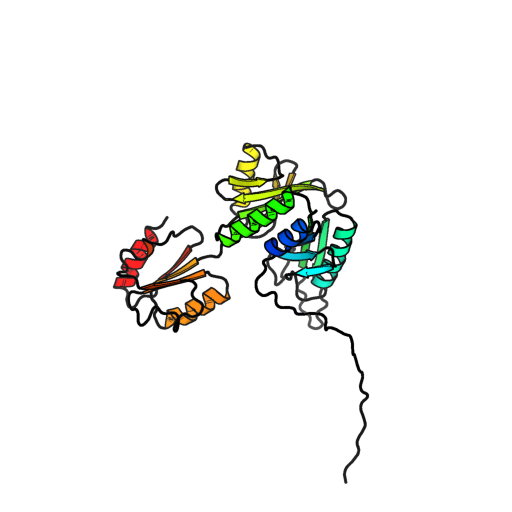LE A C 1
ATOM 2232 O O . ILE A 1 287 ? 21.954 -1.163 -19.160 1.00 96.44 287 ILE A O 1
ATOM 2236 N N . MET A 1 288 ? 20.501 -1.583 -20.824 1.00 94.19 288 MET A N 1
ATOM 2237 C CA . MET A 1 288 ? 21.132 -2.801 -21.329 1.00 94.19 288 MET A CA 1
ATOM 2238 C C . MET A 1 288 ? 20.919 -2.932 -22.841 1.00 94.19 288 MET A C 1
ATOM 2240 O O . MET A 1 288 ? 20.392 -3.927 -23.353 1.00 94.19 288 MET A O 1
ATOM 2244 N N . THR A 1 289 ? 21.299 -1.883 -23.572 1.00 93.06 289 THR A N 1
ATOM 2245 C CA . THR A 1 289 ? 21.133 -1.838 -25.025 1.00 93.06 289 THR A CA 1
ATOM 2246 C C . THR A 1 289 ? 22.167 -2.723 -25.734 1.00 93.06 289 THR A C 1
ATOM 2248 O O . THR A 1 289 ? 23.004 -3.389 -25.126 1.00 93.06 289 THR A O 1
ATOM 2251 N N . ARG A 1 290 ? 22.126 -2.745 -27.071 1.00 87.75 290 ARG A N 1
ATOM 2252 C CA . ARG A 1 290 ? 23.070 -3.505 -27.909 1.00 87.75 290 ARG A CA 1
ATOM 2253 C C . ARG A 1 290 ? 24.466 -2.874 -28.042 1.00 87.75 290 ARG A C 1
ATOM 2255 O O . ARG A 1 290 ? 25.263 -3.377 -28.830 1.00 87.75 290 ARG A O 1
ATOM 2262 N N . GLY A 1 291 ? 24.772 -1.787 -27.331 1.00 87.25 291 GLY A N 1
ATOM 2263 C CA . GLY A 1 291 ? 26.125 -1.235 -27.312 1.00 87.25 291 GLY A CA 1
ATOM 2264 C C . GLY A 1 291 ? 26.256 0.132 -26.646 1.00 87.25 291 GLY A C 1
ATOM 2265 O O . GLY A 1 291 ? 25.325 0.936 -26.635 1.00 87.25 291 GLY A O 1
ATOM 2266 N N . HIS A 1 292 ? 27.473 0.430 -26.189 1.00 84.25 292 HIS A N 1
ATOM 2267 C CA . HIS A 1 292 ? 27.790 1.593 -25.353 1.00 84.25 292 HIS A CA 1
ATOM 2268 C C . HIS A 1 292 ? 27.368 2.953 -25.933 1.00 84.25 292 HIS A C 1
ATOM 2270 O O . HIS A 1 292 ? 27.089 3.884 -25.181 1.00 84.25 292 HIS A O 1
ATOM 2276 N N . ALA A 1 293 ? 27.304 3.094 -27.263 1.00 87.50 293 ALA A N 1
ATOM 2277 C CA . ALA A 1 293 ? 26.832 4.324 -27.898 1.00 87.50 293 ALA A CA 1
ATOM 2278 C C . ALA A 1 293 ? 25.346 4.595 -27.608 1.00 87.50 293 ALA A C 1
ATOM 2280 O O . ALA A 1 293 ? 24.972 5.733 -27.334 1.00 87.50 293 ALA A O 1
ATOM 2281 N N . TYR A 1 294 ? 24.509 3.556 -27.635 1.00 91.12 294 TYR A N 1
ATOM 2282 C CA . TYR A 1 294 ? 23.091 3.666 -27.303 1.00 91.12 294 TYR A CA 1
ATOM 2283 C C . TYR A 1 294 ? 22.882 3.779 -25.793 1.00 91.12 294 TYR A C 1
ATOM 2285 O O . TYR A 1 294 ? 22.073 4.605 -25.373 1.00 91.12 294 TYR A O 1
ATOM 2293 N N . ASP A 1 295 ? 23.670 3.054 -24.987 1.00 92.81 295 ASP A N 1
ATOM 2294 C CA . ASP A 1 295 ? 23.639 3.187 -23.524 1.00 92.81 295 ASP A CA 1
ATOM 2295 C C . ASP A 1 295 ? 23.917 4.631 -23.097 1.00 92.81 295 ASP A C 1
ATOM 2297 O O . ASP A 1 295 ? 23.202 5.187 -22.268 1.00 92.81 295 ASP A O 1
ATOM 2301 N N . ARG A 1 296 ? 24.919 5.273 -23.715 1.00 94.06 296 ARG A N 1
ATOM 2302 C CA . ARG A 1 296 ? 25.249 6.679 -23.462 1.00 94.06 296 ARG A CA 1
ATOM 2303 C C . ARG A 1 296 ? 24.066 7.603 -23.747 1.00 94.06 296 ARG A C 1
ATOM 2305 O O . ARG A 1 296 ? 23.797 8.493 -22.948 1.00 94.06 296 ARG A O 1
ATOM 2312 N N . VAL A 1 297 ? 23.383 7.417 -24.878 1.00 93.50 297 VAL A N 1
ATOM 2313 C CA . VAL A 1 297 ? 22.234 8.254 -25.257 1.00 93.50 297 VAL A CA 1
ATOM 2314 C C . VAL A 1 297 ? 21.066 8.037 -24.297 1.00 93.50 297 VAL A C 1
ATOM 2316 O O . VAL A 1 297 ? 20.477 9.013 -23.843 1.00 93.50 297 VAL A O 1
ATOM 2319 N N . ALA A 1 298 ? 20.756 6.784 -23.960 1.00 93.12 298 ALA A N 1
ATOM 2320 C CA . ALA A 1 298 ? 19.701 6.450 -23.007 1.00 93.12 298 ALA A CA 1
ATOM 2321 C C . ALA A 1 298 ? 19.989 7.030 -21.614 1.00 93.12 298 ALA A C 1
ATOM 2323 O O . ALA A 1 298 ? 19.103 7.629 -21.008 1.00 93.12 298 ALA A O 1
ATOM 2324 N N . LEU A 1 299 ? 21.235 6.921 -21.143 1.00 94.38 299 LEU A N 1
ATOM 2325 C CA . LEU A 1 299 ? 21.668 7.484 -19.866 1.00 94.38 299 LEU A CA 1
ATOM 2326 C C . LEU A 1 299 ? 21.545 9.008 -19.861 1.00 94.38 299 LEU A C 1
ATOM 2328 O O . LEU A 1 299 ? 21.059 9.578 -18.893 1.00 94.38 299 LEU A O 1
ATOM 2332 N N . GLU A 1 300 ? 21.932 9.674 -20.951 1.00 94.56 300 GLU A N 1
ATOM 2333 C CA . GLU A 1 300 ? 21.770 11.124 -21.076 1.00 94.56 300 GLU A CA 1
ATOM 2334 C C . GLU A 1 300 ? 20.298 11.551 -20.968 1.00 94.56 300 GLU A C 1
ATOM 2336 O O . GLU A 1 300 ? 20.015 12.597 -20.390 1.00 94.56 300 GLU A O 1
ATOM 2341 N N . GLN A 1 301 ? 19.359 10.765 -21.507 1.00 92.25 301 GLN A N 1
ATOM 2342 C CA . GLN A 1 301 ? 17.931 11.047 -21.338 1.00 92.25 301 GLN A CA 1
ATOM 2343 C C . GLN A 1 301 ? 17.454 10.758 -19.912 1.00 92.25 301 GLN A C 1
ATOM 2345 O O . GLN A 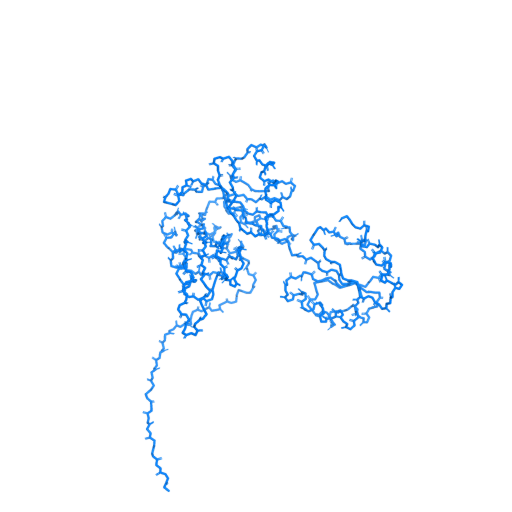1 301 ? 16.727 11.573 -19.359 1.00 92.25 301 GLN A O 1
ATOM 2350 N N . ALA A 1 302 ? 17.894 9.653 -19.301 1.00 91.06 302 ALA A N 1
ATOM 2351 C CA . ALA A 1 302 ? 17.524 9.293 -17.930 1.00 91.06 302 ALA A CA 1
ATOM 2352 C C . ALA A 1 302 ? 18.017 10.328 -16.905 1.00 91.06 302 ALA A C 1
ATOM 2354 O O . ALA A 1 302 ? 17.346 10.611 -15.929 1.00 91.06 302 ALA A O 1
ATOM 2355 N N . LEU A 1 303 ? 19.175 10.951 -17.133 1.00 90.44 303 LEU A N 1
ATOM 2356 C CA . LEU A 1 303 ? 19.686 12.012 -16.256 1.00 90.44 303 LEU A CA 1
ATOM 2357 C C . LEU A 1 303 ? 18.964 13.359 -16.431 1.00 90.44 303 LEU A C 1
ATOM 2359 O O . LEU A 1 303 ? 19.213 14.285 -15.664 1.00 90.44 303 LEU A O 1
ATOM 2363 N N . LYS A 1 304 ? 18.126 13.501 -17.465 1.00 88.75 304 LYS A N 1
ATOM 2364 C CA . LYS A 1 304 ? 17.309 14.701 -17.707 1.00 88.75 304 LYS A CA 1
ATOM 2365 C C . LYS A 1 304 ? 15.898 14.575 -17.144 1.00 88.75 304 LYS A C 1
ATOM 2367 O O . LYS A 1 304 ? 15.185 15.576 -17.136 1.00 88.75 304 LYS A O 1
ATOM 2372 N N . THR A 1 305 ? 15.485 13.377 -16.738 1.00 80.00 305 THR A N 1
ATOM 2373 C CA . THR A 1 305 ? 14.220 13.189 -16.030 1.00 80.00 305 THR A CA 1
ATOM 2374 C C . THR A 1 305 ? 14.399 13.634 -14.581 1.00 80.00 305 THR A C 1
ATOM 2376 O O . THR A 1 305 ? 15.464 13.422 -14.003 1.00 80.00 305 THR A O 1
ATOM 2379 N N . THR A 1 306 ? 13.398 14.346 -14.070 1.00 59.03 306 THR A N 1
ATOM 2380 C CA . THR A 1 306 ? 13.362 14.942 -12.725 1.00 59.03 306 THR A CA 1
ATOM 2381 C C . THR A 1 306 ? 13.303 13.909 -11.624 1.00 59.03 306 THR A C 1
ATOM 2383 O O . THR A 1 306 ? 12.577 12.914 -11.830 1.00 59.03 306 THR A O 1
#

Secondary structure (DSSP, 8-state):
------------------S---------HHHHHHHHHHTT--EEEEEEEEEEES-SS-TT-EEEEETT--EEE-S-SSHHHHHHHHHHHHHHHHT--EEEEEEE----TTS----EEEEEEEEEE---HHHHHHHHHHHHHHHTT--EEEEEEEES-GGG-EEEEEEEEETTEEEEES----HHHHHHHHHHHTT--S-EEEEETTEEEEEEEEPPPPEEEEE---TTHHHHHHHHHHTT-EEEEEES-TTTSSTTT-TT-SEEEE-S-GGGTTTT----TTEEEEE--SSHHHHHHHHHHHTT--

pLDDT: mean 81.02, std 20.17, range [24.83, 98.56]

Foldseek 3Di:
DDDDDDDDDDPPPPDPPDDDPDDDDDDDPLNVCLVCLVVQWKKKKKWFQDKFWDDDDFGQQIWMATQVLDIDGDPDPDPVRVVVSVVLNVCSVVLFKFKDKDWPADPDPPPDGGTMIIIMTTDIGGSDPQSSVQSVVVVVCLVVLFKWKWKWKWADDGVPTDTQWIFTGGLVGTPGIPDDDDPVQVVVVSVVLVPPPAFYWDDDDNIIMGIGIPHGQQEEEEAALDPVVLVVLVVCLVVGHQYEYEELDPVRQDCVSRVSHPYTDNDPALLCRCVVPQDDPSYHYDYDHPDDVRSVNNVVVVVVHD